Protein AF-A0A0J7XPS8-F1 (afdb_monomer)

Foldseek 3Di:
DVVLVVLVVVLCVVLVVVCVVPNDPSVVVSVVVSVVVVVLVVCCVPPVPVSCVCVVDPVNVVVVVLLVVLVVVLVVCLVVLLVLCCVQQVDDSVVSCVLSVVLLVVLLVQLQVVVQVVLVVVCVPDVCSLVVLSVQLVPVLVVLVVQLNPDNDSVSNSVSSSVSSSSNHRSVVSVVVVVVVVD

Solvent-accessible surface area (backbone atoms only — not comparable to full-atom values): 9920 Å² total; per-residue (Å²): 113,71,65,58,54,51,51,49,52,52,44,51,52,54,23,53,59,42,27,79,75,72,38,77,66,44,43,56,53,41,52,52,52,49,53,52,52,49,50,52,54,51,34,46,74,76,38,50,72,59,34,45,54,54,78,63,33,69,66,48,44,53,52,50,50,51,51,51,53,53,51,52,53,55,51,50,50,65,67,47,51,56,63,48,47,42,69,76,63,71,50,64,64,68,62,54,50,51,52,52,48,51,38,46,56,55,22,45,52,50,12,47,57,50,43,50,53,52,47,58,57,43,45,76,78,33,91,63,37,67,61,55,52,53,50,49,42,62,56,56,38,53,62,33,51,54,54,30,71,69,42,87,46,70,70,54,27,50,50,32,49,33,52,33,41,37,48,52,38,77,64,68,69,62,60,52,64,60,59,68,69,78,110

Mean predicted aligned error: 9.93 Å

pLDDT: mean 78.84, std 12.19, range [31.64, 90.81]

Structure (mmCIF, N/CA/C/O backbone):
data_AF-A0A0J7XPS8-F1
#
_entry.id   AF-A0A0J7XPS8-F1
#
loop_
_atom_site.group_PDB
_atom_site.id
_atom_site.type_symbol
_atom_site.label_atom_id
_atom_site.label_alt_id
_atom_site.label_comp_id
_atom_site.label_asym_id
_atom_site.label_entity_id
_atom_site.label_seq_id
_atom_site.pdbx_PDB_ins_code
_atom_site.Cartn_x
_atom_site.Cartn_y
_atom_site.Cartn_z
_atom_site.occupancy
_atom_site.B_iso_or_equiv
_atom_site.auth_seq_id
_atom_site.auth_comp_id
_atom_site.auth_asym_id
_atom_site.auth_atom_id
_atom_site.pdbx_PDB_model_num
ATOM 1 N N . MET A 1 1 ? -13.060 -19.402 25.844 1.00 58.81 1 MET A N 1
ATOM 2 C CA . MET A 1 1 ? -12.368 -20.480 25.099 1.00 58.81 1 MET A CA 1
ATOM 3 C C . MET A 1 1 ? -13.353 -21.331 24.296 1.00 58.81 1 MET A C 1
ATOM 5 O O . MET A 1 1 ? -13.161 -21.448 23.096 1.00 58.81 1 MET A O 1
ATOM 9 N N . TRP A 1 2 ? -14.441 -21.827 24.902 1.00 68.50 2 TRP A N 1
ATOM 10 C CA . TRP A 1 2 ? -15.468 -22.621 24.202 1.00 68.50 2 TRP A CA 1
ATOM 11 C C . TRP A 1 2 ? -16.180 -21.872 23.049 1.00 68.50 2 TRP A C 1
ATOM 13 O O . TRP A 1 2 ? -16.410 -22.446 21.991 1.00 68.50 2 TRP A O 1
ATOM 23 N N . LEU A 1 3 ? -16.432 -20.565 23.203 1.00 74.19 3 LEU A N 1
ATOM 24 C CA . LEU A 1 3 ? -17.093 -19.738 22.183 1.00 74.19 3 LEU A CA 1
ATOM 25 C C . LEU A 1 3 ? -16.259 -19.569 20.894 1.00 74.19 3 LEU A C 1
ATOM 27 O O . LEU A 1 3 ? -16.812 -19.610 19.801 1.00 74.19 3 LEU A O 1
ATOM 31 N N . ASN A 1 4 ? -14.927 -19.461 21.006 1.00 70.56 4 ASN A N 1
ATOM 32 C CA . ASN A 1 4 ? -14.031 -19.419 19.841 1.00 70.56 4 ASN A CA 1
ATOM 33 C C . ASN A 1 4 ? -14.024 -20.754 19.086 1.00 70.56 4 ASN A C 1
ATOM 35 O O . ASN A 1 4 ? -13.977 -20.749 17.863 1.00 70.56 4 ASN A O 1
ATOM 39 N N . LEU A 1 5 ? -14.107 -21.885 19.798 1.00 73.19 5 LEU A N 1
ATOM 40 C CA . LEU A 1 5 ? -14.205 -23.214 19.183 1.00 73.19 5 LEU A CA 1
ATOM 41 C C . LEU A 1 5 ? -15.531 -23.394 18.437 1.00 73.19 5 LEU A C 1
ATOM 43 O O . LEU A 1 5 ? -15.540 -23.953 17.345 1.00 73.19 5 LEU A O 1
ATOM 47 N N . LEU A 1 6 ? -16.633 -22.871 18.981 1.00 79.06 6 LEU A N 1
ATOM 48 C CA . LEU A 1 6 ? -17.917 -22.861 18.281 1.00 79.06 6 LEU A CA 1
ATOM 49 C C . LEU A 1 6 ? -17.925 -21.936 17.064 1.00 79.06 6 LEU A C 1
ATOM 51 O O . LEU A 1 6 ? -18.445 -22.320 16.022 1.00 79.06 6 LEU A O 1
ATOM 55 N N . MET A 1 7 ? -17.331 -20.743 17.164 1.00 73.88 7 MET A N 1
ATOM 56 C CA . MET A 1 7 ? -17.176 -19.849 16.012 1.00 73.88 7 MET A CA 1
ATOM 57 C C . MET A 1 7 ? -16.279 -20.476 14.939 1.00 73.88 7 MET A C 1
ATOM 59 O O . MET A 1 7 ? -16.613 -20.404 13.761 1.00 73.88 7 MET A O 1
ATOM 63 N N . ALA A 1 8 ? -15.193 -21.148 15.334 1.00 72.38 8 ALA A N 1
ATOM 64 C CA . ALA A 1 8 ? -14.331 -21.898 14.423 1.00 72.38 8 ALA A CA 1
ATOM 65 C C . ALA A 1 8 ? -15.109 -23.010 13.715 1.00 72.38 8 ALA A C 1
ATOM 67 O O . ALA A 1 8 ? -15.091 -23.085 12.491 1.00 72.38 8 ALA A O 1
ATOM 68 N N . ALA A 1 9 ? -15.835 -23.839 14.470 1.00 76.50 9 ALA A N 1
ATOM 69 C CA . ALA A 1 9 ? -16.629 -24.933 13.922 1.00 76.50 9 ALA A CA 1
ATOM 70 C C . ALA A 1 9 ? -17.732 -24.418 12.984 1.00 76.50 9 ALA A C 1
ATOM 72 O O . ALA A 1 9 ? -17.888 -24.939 11.884 1.00 76.50 9 ALA A O 1
ATOM 73 N N . GLY A 1 10 ? -18.442 -23.354 13.370 1.00 77.88 10 GLY A N 1
ATOM 74 C CA . GLY A 1 10 ? -19.467 -22.724 12.538 1.00 77.88 10 GLY A CA 1
ATOM 75 C C . GLY A 1 10 ? -18.900 -22.159 11.235 1.00 77.88 10 GLY A C 1
ATOM 76 O O . GLY A 1 10 ? -19.445 -22.417 10.165 1.00 77.88 10 GLY A O 1
ATOM 77 N N . ILE A 1 11 ? -17.767 -21.453 11.299 1.00 72.69 11 ILE A N 1
ATOM 78 C CA . ILE A 1 11 ? -17.109 -20.899 10.109 1.00 72.69 11 ILE A CA 1
ATOM 79 C C . ILE A 1 11 ? -16.555 -22.015 9.220 1.00 72.69 11 ILE A C 1
ATOM 81 O O . ILE A 1 11 ? -16.697 -21.925 8.008 1.00 72.69 11 ILE A O 1
ATOM 85 N N . VAL A 1 12 ? -15.990 -23.087 9.784 1.00 74.50 12 VAL A N 1
ATOM 86 C CA . VAL A 1 12 ? -15.503 -24.245 9.016 1.00 74.50 12 VAL A CA 1
ATOM 87 C C . VAL A 1 12 ? -16.650 -24.974 8.319 1.00 74.50 12 VAL A C 1
ATOM 89 O O . VAL A 1 12 ? -16.505 -25.324 7.154 1.00 74.50 12 VAL A O 1
ATOM 92 N N . VAL A 1 13 ? -17.800 -25.160 8.973 1.00 76.50 13 VAL A N 1
ATOM 93 C CA . VAL A 1 13 ? -18.977 -25.804 8.363 1.00 76.50 13 VAL A CA 1
ATOM 94 C C . VAL A 1 13 ? -19.551 -24.946 7.235 1.00 76.50 13 VAL A C 1
ATOM 96 O O . VAL A 1 13 ? -19.807 -25.456 6.146 1.00 76.50 13 VAL A O 1
ATOM 99 N N . VAL A 1 14 ? -19.691 -23.6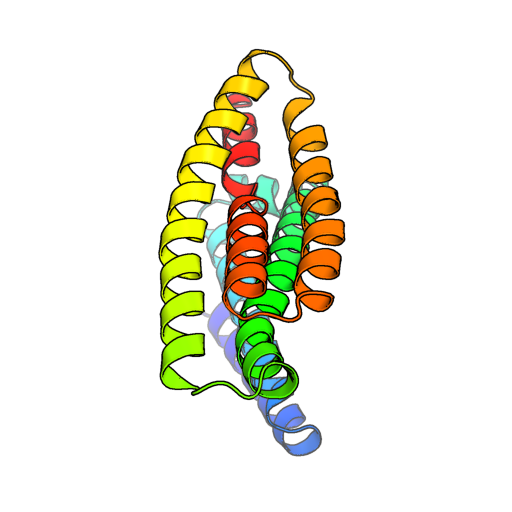35 7.455 1.00 74.38 14 VAL A N 1
ATOM 100 C CA . VAL A 1 14 ? -20.162 -22.697 6.424 1.00 74.38 14 VAL A CA 1
ATOM 101 C C . VAL A 1 14 ? -19.163 -22.617 5.266 1.00 74.38 14 VAL A C 1
ATOM 103 O O . VAL A 1 14 ? -19.564 -22.669 4.108 1.00 74.38 14 VAL A O 1
ATOM 106 N N . ALA A 1 15 ? -17.862 -22.567 5.554 1.00 65.50 15 ALA A N 1
ATOM 107 C CA . ALA A 1 15 ? -16.807 -22.514 4.546 1.00 65.50 15 ALA A CA 1
ATOM 108 C C . ALA A 1 15 ? -16.657 -23.821 3.763 1.00 65.50 15 ALA A C 1
ATOM 110 O O . ALA A 1 15 ? -16.394 -23.766 2.568 1.00 65.50 15 ALA A O 1
ATOM 111 N N . ALA A 1 16 ? -16.835 -24.981 4.400 1.00 68.69 16 ALA A N 1
ATOM 112 C CA . ALA A 1 16 ? -16.833 -26.282 3.737 1.00 68.69 16 ALA A CA 1
ATOM 113 C C . ALA A 1 16 ? -18.080 -26.460 2.860 1.00 68.69 16 ALA A C 1
ATOM 115 O O . ALA A 1 16 ? -17.973 -26.931 1.733 1.00 68.69 16 ALA A O 1
ATOM 116 N N . GLY A 1 17 ? -19.250 -26.014 3.332 1.00 70.06 17 GLY A N 1
ATOM 117 C CA . GLY A 1 17 ? -20.471 -25.997 2.526 1.00 70.06 17 GLY A CA 1
ATOM 118 C C . GLY A 1 17 ? -20.347 -25.080 1.305 1.00 70.06 17 GLY A C 1
ATOM 119 O O . GLY A 1 17 ? -20.683 -25.478 0.192 1.00 70.06 17 GLY A O 1
ATOM 120 N N . LEU A 1 18 ? -19.795 -23.876 1.487 1.00 62.25 18 LEU A N 1
ATOM 121 C CA . LEU A 1 18 ? -19.548 -22.941 0.388 1.00 62.25 18 LEU A CA 1
ATOM 122 C C . LEU A 1 18 ? -18.412 -23.394 -0.540 1.00 62.25 18 LEU A C 1
ATOM 124 O O . LEU A 1 18 ? -18.531 -23.190 -1.744 1.00 62.25 18 LEU A O 1
ATOM 128 N N . SER A 1 19 ? -17.341 -24.030 -0.053 1.00 65.69 19 SER A N 1
ATOM 129 C CA . SER A 1 19 ? -16.211 -24.444 -0.903 1.00 65.69 19 SER A CA 1
ATOM 130 C C . SER A 1 19 ? -16.594 -25.536 -1.903 1.00 65.69 19 SER A C 1
ATOM 132 O O . SER A 1 19 ? -16.127 -25.497 -3.040 1.00 65.69 19 SER A O 1
ATOM 134 N N . VAL A 1 20 ? -17.505 -26.438 -1.520 1.00 67.69 20 VAL A N 1
ATOM 135 C CA . VAL A 1 20 ? -18.069 -27.470 -2.407 1.00 67.69 20 VAL A CA 1
ATOM 136 C C . VAL A 1 20 ? -18.913 -26.847 -3.532 1.00 67.69 20 VAL A C 1
ATOM 138 O O . VAL A 1 20 ? -19.001 -27.417 -4.615 1.00 67.69 20 VAL A O 1
ATOM 141 N N . LEU A 1 21 ? -19.481 -25.654 -3.311 1.00 66.25 21 LEU A N 1
ATOM 142 C CA . LEU A 1 21 ? -20.350 -24.945 -4.262 1.00 66.25 21 LEU A CA 1
ATOM 143 C C . LEU A 1 21 ? -19.652 -23.829 -5.070 1.00 66.25 21 LEU A C 1
ATOM 145 O O . LEU A 1 21 ? -20.075 -23.551 -6.187 1.00 66.25 21 LEU A O 1
ATOM 149 N N . THR A 1 22 ? -18.609 -23.176 -4.535 1.00 63.56 22 THR A N 1
ATOM 150 C CA . THR A 1 22 ? -17.985 -21.958 -5.117 1.00 63.56 22 THR A CA 1
ATOM 151 C C . THR A 1 22 ? -16.470 -22.042 -5.363 1.00 63.56 22 THR A C 1
ATOM 153 O O . THR A 1 22 ? -15.900 -21.132 -5.967 1.00 63.56 22 THR A O 1
ATOM 156 N N . GLY A 1 23 ? -15.798 -23.127 -4.959 1.00 63.75 23 GLY A N 1
ATOM 157 C CA . GLY A 1 23 ? -14.352 -23.313 -5.144 1.00 63.75 23 GLY A CA 1
ATOM 158 C C . GLY A 1 23 ? -13.459 -22.660 -4.069 1.00 63.75 23 GLY A C 1
ATOM 159 O O . GLY A 1 23 ? -13.927 -22.133 -3.059 1.00 63.75 23 GLY A O 1
ATOM 160 N N . HIS A 1 24 ? -12.132 -22.717 -4.279 1.00 70.31 24 HIS A N 1
ATOM 161 C CA . HIS A 1 24 ? -11.073 -22.470 -3.274 1.00 70.31 24 HIS A CA 1
ATOM 162 C C . HIS A 1 24 ? -11.113 -21.099 -2.563 1.00 70.31 24 HIS A C 1
ATOM 164 O O . HIS A 1 24 ? -10.621 -20.985 -1.439 1.00 70.31 24 HIS A O 1
ATOM 170 N N . TYR A 1 25 ? -11.687 -20.062 -3.181 1.00 71.88 25 TYR A N 1
ATOM 171 C CA . TYR A 1 25 ? -11.689 -18.688 -2.655 1.00 71.88 25 TYR A CA 1
ATOM 172 C C . TYR A 1 25 ? -12.513 -18.523 -1.368 1.00 71.88 25 TYR A C 1
ATOM 174 O O . TYR A 1 25 ? -12.135 -17.735 -0.499 1.00 71.88 25 TYR A O 1
ATOM 182 N N . ALA A 1 26 ? -13.590 -19.301 -1.202 1.00 74.56 26 ALA A N 1
ATOM 183 C CA . ALA A 1 26 ? -14.445 -19.239 -0.015 1.00 74.56 26 ALA A CA 1
ATOM 184 C C . ALA A 1 26 ? -13.691 -19.621 1.275 1.00 74.56 26 ALA A C 1
ATOM 186 O O . ALA A 1 26 ? -13.929 -19.036 2.332 1.00 74.56 26 ALA A O 1
ATOM 187 N N . LEU A 1 27 ? -12.730 -20.550 1.177 1.00 77.25 27 LEU A N 1
ATOM 188 C CA . LEU A 1 27 ? -11.921 -21.007 2.310 1.00 77.25 27 LEU A CA 1
ATOM 189 C C . LEU A 1 27 ? -11.015 -19.890 2.851 1.00 77.25 27 LEU A C 1
ATOM 191 O O . LEU A 1 27 ? -10.918 -19.697 4.061 1.00 77.25 27 LEU A O 1
ATOM 195 N N . TRP A 1 28 ? -10.371 -19.136 1.958 1.00 74.88 28 TRP A N 1
ATOM 196 C CA . TRP A 1 28 ? -9.455 -18.059 2.341 1.00 74.88 28 TRP A CA 1
ATOM 197 C C . TRP A 1 28 ? -10.186 -16.917 3.043 1.00 74.88 28 TRP A C 1
ATOM 199 O O . TRP A 1 28 ? -9.733 -16.452 4.087 1.00 74.88 28 TRP A O 1
ATOM 209 N N . ILE A 1 29 ? -11.357 -16.530 2.526 1.00 77.75 29 ILE A N 1
ATOM 210 C CA . ILE A 1 29 ? -12.200 -15.499 3.145 1.00 77.75 29 ILE A CA 1
ATOM 211 C C . ILE A 1 29 ? -12.641 -15.950 4.539 1.00 77.75 29 ILE A C 1
ATOM 213 O O . ILE A 1 29 ? -12.506 -15.196 5.503 1.00 77.75 29 ILE A O 1
ATOM 217 N N . ALA A 1 30 ? -13.113 -17.192 4.669 1.00 80.94 30 ALA A N 1
ATOM 218 C CA . ALA A 1 30 ? -13.529 -17.744 5.952 1.00 80.94 30 ALA A CA 1
ATOM 219 C C . ALA A 1 30 ? -12.394 -17.740 6.988 1.00 80.94 30 ALA A C 1
ATOM 221 O O . ALA A 1 30 ? -12.602 -17.347 8.137 1.00 80.94 30 ALA A O 1
ATOM 222 N N . LEU A 1 31 ? -11.178 -18.110 6.578 1.00 80.94 31 LEU A N 1
ATOM 223 C CA . LEU A 1 31 ? -10.010 -18.135 7.456 1.00 80.94 31 LEU A CA 1
ATOM 224 C C . LEU A 1 31 ? -9.589 -16.725 7.902 1.00 80.94 31 LEU A C 1
ATOM 226 O O . LEU A 1 31 ? -9.264 -16.517 9.074 1.00 80.94 31 LEU A O 1
ATOM 230 N N . SER A 1 32 ? -9.645 -15.740 7.000 1.00 78.69 32 SER A N 1
ATOM 231 C CA . SER A 1 32 ? -9.379 -14.335 7.329 1.00 78.69 32 SER A CA 1
ATOM 232 C C . SER A 1 32 ? -10.411 -13.775 8.311 1.00 78.69 32 SER A C 1
ATOM 234 O O . SER A 1 32 ? -10.034 -13.170 9.315 1.00 78.69 32 SER A O 1
ATOM 236 N N . VAL A 1 33 ? -11.704 -14.029 8.077 1.00 83.62 33 VAL A N 1
ATOM 237 C CA . VAL A 1 33 ? -12.789 -13.588 8.970 1.00 83.62 33 VAL A CA 1
ATOM 238 C C . VAL A 1 33 ? -12.663 -14.236 10.350 1.00 83.62 33 VAL A C 1
ATOM 240 O O . VAL A 1 33 ? -12.743 -13.538 11.362 1.00 83.62 33 VAL A O 1
ATOM 243 N N . TYR A 1 34 ? -12.395 -15.543 10.410 1.00 83.81 34 TYR A N 1
ATOM 244 C CA . TYR A 1 34 ? -12.175 -16.250 11.672 1.00 83.81 34 TYR A CA 1
ATOM 245 C C . TYR A 1 34 ? -10.986 -15.685 12.452 1.00 83.81 34 TYR A C 1
ATOM 247 O O . TYR A 1 34 ? -11.087 -15.481 13.663 1.00 83.81 34 TYR A O 1
ATOM 255 N N . SER A 1 35 ? -9.875 -15.394 11.771 1.00 83.94 35 SER A N 1
ATOM 256 C CA . SER A 1 35 ? -8.670 -14.855 12.410 1.00 83.94 35 SER A CA 1
ATOM 257 C C . SER A 1 35 ? -8.944 -13.501 13.076 1.00 83.94 35 SER A C 1
ATOM 259 O O . SER A 1 35 ? -8.573 -13.294 14.233 1.00 83.94 35 SER A O 1
ATOM 261 N N . VAL A 1 36 ? -9.669 -12.605 12.394 1.00 84.44 36 VAL A N 1
ATOM 262 C CA . VAL A 1 36 ? -10.048 -11.289 12.937 1.00 84.44 36 VAL A CA 1
ATOM 263 C C . VAL A 1 36 ? -11.061 -11.422 14.076 1.00 84.44 36 VAL A C 1
ATOM 265 O O . VAL A 1 36 ? -10.896 -10.785 15.115 1.00 84.44 36 VAL A O 1
ATOM 268 N N . ALA A 1 37 ? -12.080 -12.272 13.922 1.00 85.12 37 ALA A N 1
ATOM 269 C CA . ALA A 1 37 ? -13.101 -12.491 14.948 1.00 85.12 37 ALA A CA 1
ATOM 270 C C . ALA A 1 37 ? -12.507 -13.093 16.231 1.00 85.12 37 ALA A C 1
ATOM 272 O O . ALA A 1 37 ? -12.807 -12.642 17.336 1.00 85.12 37 ALA A O 1
ATOM 273 N N . THR A 1 38 ? -11.602 -14.063 16.085 1.00 86.88 38 THR A N 1
ATOM 274 C CA . THR A 1 38 ? -10.894 -14.691 17.207 1.00 86.88 38 THR A CA 1
ATOM 275 C C . THR A 1 38 ? -10.032 -13.672 17.939 1.00 86.88 38 THR A C 1
ATOM 277 O O . THR A 1 38 ? -10.064 -13.614 19.170 1.00 86.88 38 THR A O 1
ATOM 280 N N . TRP A 1 39 ? -9.296 -12.841 17.196 1.00 85.75 39 TRP A N 1
ATOM 281 C CA . TRP A 1 39 ? -8.501 -11.763 17.774 1.00 85.75 39 TRP A CA 1
ATOM 282 C C . TRP A 1 39 ? -9.377 -10.762 18.534 1.00 85.75 39 TRP A C 1
ATOM 284 O O . TRP A 1 39 ? -9.114 -10.496 19.705 1.00 85.75 39 TRP A O 1
ATOM 294 N N . ALA A 1 40 ? -10.465 -10.284 17.923 1.00 84.88 40 ALA A N 1
ATOM 295 C CA . ALA A 1 40 ? -11.403 -9.352 18.546 1.00 84.88 40 ALA A CA 1
ATOM 296 C C . ALA A 1 40 ? -12.018 -9.924 19.836 1.00 84.88 40 ALA A C 1
ATOM 298 O O . ALA A 1 40 ? -12.102 -9.233 20.851 1.00 84.88 40 ALA A O 1
ATOM 299 N N . HIS A 1 41 ? -12.387 -11.207 19.830 1.00 83.81 41 HIS A N 1
ATOM 300 C CA . HIS A 1 41 ? -12.936 -11.892 20.998 1.00 83.81 41 HIS A CA 1
ATOM 301 C C . HIS A 1 41 ? -11.910 -12.030 22.136 1.00 83.81 41 HIS A C 1
ATOM 303 O O . HIS A 1 41 ? -12.244 -11.821 23.307 1.00 83.81 41 HIS A O 1
ATOM 309 N N . VAL A 1 42 ? -10.660 -12.390 21.814 1.00 86.75 42 VAL A N 1
ATOM 310 C CA . VAL A 1 42 ? -9.560 -12.447 22.795 1.00 86.75 42 VAL A CA 1
ATOM 311 C C . VAL A 1 42 ? -9.305 -11.063 23.389 1.00 86.75 42 VAL A C 1
ATOM 313 O O . VAL A 1 42 ? -9.148 -10.948 24.603 1.00 86.75 42 VAL A O 1
ATOM 316 N N . LEU A 1 43 ? -9.331 -10.023 22.556 1.00 85.31 43 LEU A N 1
ATOM 317 C CA . LEU A 1 43 ? -9.114 -8.638 22.962 1.00 85.31 43 LEU A CA 1
ATOM 318 C C . LEU A 1 43 ? -10.208 -8.143 23.912 1.00 85.31 43 LEU A C 1
ATOM 320 O O . LEU A 1 43 ? -9.900 -7.567 24.948 1.00 85.31 43 LEU A O 1
ATOM 324 N N . HIS A 1 44 ? -11.473 -8.446 23.613 1.00 84.88 44 HIS A N 1
ATOM 325 C CA . HIS A 1 44 ? -12.602 -8.122 24.486 1.00 84.88 44 HIS A CA 1
ATOM 326 C C . HIS A 1 44 ? -12.468 -8.756 25.879 1.00 84.88 44 HIS A C 1
ATOM 328 O O . HIS A 1 44 ? -12.811 -8.132 26.879 1.00 84.88 44 HIS A O 1
ATOM 334 N N . HIS A 1 45 ? -11.980 -9.999 25.954 1.00 85.50 45 HIS A N 1
ATOM 335 C CA . HIS A 1 45 ? -11.841 -10.716 27.224 1.00 85.50 45 HIS A CA 1
ATOM 336 C C . HIS A 1 45 ? -10.604 -10.316 28.026 1.00 85.50 45 HIS A C 1
ATOM 338 O O . HIS A 1 45 ? -10.658 -10.351 29.252 1.00 85.50 45 HIS A O 1
ATOM 344 N N . ARG A 1 46 ? -9.485 -10.007 27.361 1.00 85.88 46 ARG A N 1
ATOM 345 C CA . ARG A 1 46 ? -8.241 -9.653 28.054 1.00 85.88 46 ARG A CA 1
ATOM 346 C C . ARG A 1 46 ? -8.170 -8.177 28.418 1.00 85.88 46 ARG A C 1
ATOM 348 O O . ARG A 1 46 ? -7.799 -7.884 29.544 1.00 85.88 46 ARG A O 1
ATOM 355 N N . ASP A 1 47 ? -8.577 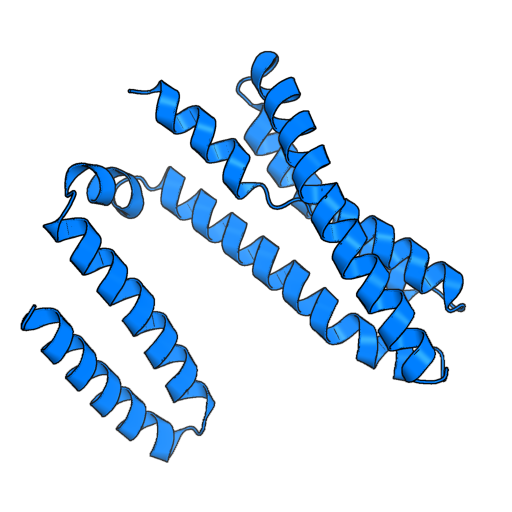-7.289 27.512 1.00 87.38 47 ASP A N 1
ATOM 356 C CA . ASP A 1 47 ? -8.462 -5.838 27.676 1.00 87.38 47 ASP A CA 1
ATOM 357 C C . ASP A 1 47 ? -9.680 -5.105 27.077 1.00 87.38 47 ASP A C 1
ATOM 359 O O . ASP A 1 47 ? -9.613 -4.534 25.979 1.00 87.38 47 ASP A O 1
ATOM 363 N N . PRO A 1 48 ? -10.820 -5.060 27.795 1.00 82.81 48 PRO A N 1
ATOM 364 C CA . PRO A 1 48 ? -12.047 -4.434 27.296 1.00 82.81 48 PRO A CA 1
ATOM 365 C C . PRO A 1 48 ? -11.890 -2.925 27.038 1.00 82.81 48 PRO A C 1
ATOM 367 O O . PRO A 1 48 ? -12.548 -2.374 26.153 1.00 82.81 48 PRO A O 1
ATOM 370 N N . ALA A 1 49 ? -10.985 -2.251 27.759 1.00 84.56 49 ALA A N 1
ATOM 371 C CA . ALA A 1 49 ? -10.650 -0.850 27.511 1.00 84.56 49 ALA A CA 1
ATOM 372 C C . ALA A 1 49 ? -10.023 -0.655 26.117 1.00 84.56 49 ALA A C 1
ATOM 374 O O . ALA A 1 49 ? -10.442 0.226 25.364 1.00 84.56 49 ALA A O 1
ATOM 375 N N . PHE A 1 50 ? -9.080 -1.523 25.740 1.00 79.50 50 PHE A N 1
ATOM 376 C CA . PHE A 1 50 ? -8.426 -1.487 24.433 1.00 79.50 50 PHE A CA 1
ATOM 377 C C . PHE A 1 50 ? -9.380 -1.901 23.300 1.00 79.50 50 PHE A C 1
ATOM 379 O O . PHE A 1 50 ? -9.382 -1.294 22.225 1.00 79.50 50 PHE A O 1
ATOM 386 N N . PHE A 1 51 ? -10.266 -2.869 23.559 1.00 83.81 51 PHE A N 1
ATOM 387 C CA . PHE A 1 51 ? -11.338 -3.238 22.634 1.00 83.81 51 PHE A CA 1
ATOM 388 C C . PHE A 1 51 ? -12.256 -2.047 22.314 1.00 83.81 51 PHE A C 1
ATOM 390 O O . PHE A 1 51 ? -12.553 -1.798 21.146 1.00 83.81 51 PHE A O 1
ATOM 397 N N . ARG A 1 52 ? -12.650 -1.258 23.325 1.00 84.06 52 ARG A N 1
ATOM 398 C CA . ARG A 1 52 ? -13.506 -0.076 23.128 1.00 84.06 52 ARG A CA 1
ATOM 399 C C . ARG A 1 52 ? -12.812 1.039 22.342 1.00 84.06 52 ARG A C 1
ATOM 401 O O . ARG A 1 52 ? -13.479 1.740 21.592 1.00 84.06 52 ARG A O 1
ATOM 408 N N . LEU A 1 53 ? -11.495 1.183 22.468 1.00 80.12 53 LEU A N 1
ATOM 409 C CA . LEU A 1 53 ? -10.703 2.113 21.652 1.00 80.12 53 LEU A CA 1
ATOM 410 C C . LEU A 1 53 ? -10.617 1.671 20.187 1.00 80.12 53 LEU A C 1
ATOM 412 O O . LEU A 1 53 ? -10.735 2.493 19.288 1.00 80.12 53 LEU A O 1
ATOM 416 N N . THR A 1 54 ? -10.445 0.372 19.949 1.00 80.62 54 THR A N 1
ATOM 417 C CA . THR A 1 54 ? -10.229 -0.174 18.600 1.00 80.62 54 THR A CA 1
ATOM 418 C C . THR A 1 54 ? -11.539 -0.284 17.814 1.00 80.62 54 THR A C 1
ATOM 420 O O . THR A 1 54 ? -11.612 0.135 16.663 1.00 80.62 54 THR A O 1
ATOM 423 N N . PHE A 1 55 ? -12.585 -0.846 18.425 1.00 80.69 55 PHE A N 1
ATOM 424 C CA . PHE A 1 55 ? -13.867 -1.115 17.761 1.00 80.69 55 PHE A CA 1
ATOM 425 C C . PHE A 1 55 ? -14.971 -0.109 18.114 1.00 80.69 55 PHE A C 1
ATOM 427 O O . PHE A 1 55 ? -16.008 -0.092 17.456 1.00 80.69 55 PHE A O 1
ATOM 434 N N . GLY A 1 56 ? -14.786 0.716 19.149 1.00 77.88 56 GLY A N 1
ATOM 435 C CA . GLY A 1 56 ? -15.777 1.715 19.561 1.00 77.88 56 GLY A CA 1
ATOM 436 C C . GLY A 1 56 ? -15.569 3.097 18.939 1.00 77.88 56 GLY A C 1
ATOM 437 O O . GLY A 1 56 ? -16.545 3.827 18.765 1.00 77.88 56 GLY A O 1
ATOM 438 N N . ASP A 1 57 ? -14.336 3.464 18.573 1.00 84.56 57 ASP A N 1
ATOM 439 C CA . ASP A 1 57 ? -14.061 4.744 17.916 1.00 84.56 57 ASP A CA 1
ATOM 440 C C . ASP A 1 57 ? -14.122 4.620 16.387 1.00 84.56 57 ASP A C 1
ATOM 442 O O . ASP A 1 57 ? -13.309 3.951 15.744 1.00 84.56 57 ASP A O 1
ATOM 446 N N . LYS A 1 58 ? -15.079 5.335 15.786 1.00 80.06 58 LYS A N 1
ATOM 447 C CA . LYS A 1 58 ? -15.261 5.399 14.329 1.00 80.06 58 LYS A CA 1
ATOM 448 C C . LYS A 1 58 ? -14.011 5.932 13.626 1.00 80.06 58 LYS A C 1
ATOM 450 O O . LYS A 1 58 ? -13.701 5.499 12.520 1.00 80.06 58 LYS A O 1
ATOM 455 N N . THR A 1 59 ? -13.283 6.847 14.266 1.00 79.56 59 THR A N 1
ATOM 456 C CA . THR A 1 59 ? -12.072 7.459 13.703 1.00 79.56 59 THR A CA 1
ATOM 457 C C . THR A 1 59 ? -10.974 6.422 13.508 1.00 79.56 59 THR A C 1
ATOM 459 O O . THR A 1 59 ? -10.336 6.382 12.455 1.00 79.56 59 THR A O 1
ATOM 462 N N . PHE A 1 60 ? -10.789 5.551 14.502 1.00 77.81 60 PHE A N 1
ATOM 463 C CA . PHE A 1 60 ? -9.812 4.473 14.443 1.00 77.81 60 PHE A CA 1
ATOM 464 C C . PHE A 1 60 ? -10.163 3.468 13.340 1.00 77.81 60 PHE A C 1
ATOM 466 O O . PHE A 1 60 ? -9.310 3.148 12.516 1.00 77.81 60 PHE A O 1
ATOM 473 N N . ILE A 1 61 ? -11.432 3.058 13.245 1.00 82.44 61 ILE A N 1
ATOM 474 C CA . ILE A 1 61 ? -11.899 2.125 12.207 1.00 82.44 61 ILE A CA 1
ATOM 475 C C . ILE A 1 61 ? -11.638 2.679 10.801 1.00 82.44 61 ILE A C 1
ATOM 477 O O . ILE A 1 61 ? -11.092 1.969 9.955 1.00 82.44 61 ILE A O 1
ATOM 481 N N . TYR A 1 62 ? -11.976 3.947 10.540 1.00 80.88 62 TYR A N 1
ATOM 482 C CA . TYR A 1 62 ? -11.715 4.559 9.233 1.00 80.88 62 TYR A CA 1
ATOM 483 C C . TYR A 1 62 ? -10.218 4.672 8.927 1.00 80.88 62 TYR A C 1
ATOM 485 O O . TYR A 1 62 ? -9.806 4.433 7.790 1.00 80.88 62 TYR A O 1
ATOM 493 N N . ALA A 1 63 ? -9.392 4.988 9.928 1.00 78.31 63 ALA A N 1
ATOM 494 C CA . ALA A 1 63 ? -7.943 5.031 9.763 1.00 78.31 63 ALA A CA 1
ATOM 495 C C . ALA A 1 63 ? -7.365 3.644 9.434 1.00 78.31 63 ALA A C 1
ATOM 497 O O . ALA A 1 63 ? -6.548 3.520 8.520 1.00 78.31 63 ALA A O 1
ATOM 498 N N . THR A 1 64 ? -7.823 2.592 10.120 1.00 81.00 64 THR A N 1
ATOM 499 C CA . THR A 1 64 ? -7.421 1.207 9.843 1.00 81.00 64 THR A CA 1
ATOM 500 C C . THR A 1 64 ? -7.877 0.755 8.459 1.00 81.00 64 THR A C 1
ATOM 502 O O . THR A 1 64 ? -7.083 0.169 7.726 1.00 81.00 64 THR A O 1
ATOM 505 N N . PHE A 1 65 ? -9.118 1.056 8.067 1.00 82.62 65 PHE A N 1
ATOM 506 C CA . PHE A 1 65 ? -9.640 0.701 6.747 1.00 82.62 65 PHE A CA 1
ATOM 507 C C . PHE A 1 65 ? -8.863 1.392 5.620 1.00 82.62 65 PHE A C 1
ATOM 509 O O . PHE A 1 65 ? -8.484 0.745 4.647 1.00 82.62 65 PHE A O 1
ATOM 516 N N . SER A 1 66 ? -8.556 2.683 5.779 1.00 79.62 66 SER A N 1
ATOM 517 C CA . SER A 1 66 ? -7.710 3.430 4.841 1.00 79.62 66 SER A CA 1
ATOM 518 C C . SER A 1 66 ? -6.309 2.819 4.731 1.00 79.62 66 SER A C 1
ATOM 520 O O . SER A 1 66 ? -5.833 2.552 3.628 1.00 79.62 66 SER A O 1
ATOM 522 N N . GLY A 1 67 ? -5.676 2.500 5.867 1.00 79.31 67 GLY A N 1
ATOM 523 C CA . GLY A 1 67 ? -4.381 1.817 5.886 1.00 79.31 67 GLY A CA 1
ATOM 524 C C . GLY A 1 67 ? -4.415 0.473 5.154 1.00 79.31 67 GLY A C 1
ATOM 525 O O . GLY A 1 67 ? -3.560 0.215 4.308 1.00 79.31 67 GLY A O 1
ATOM 526 N N . ALA A 1 68 ? -5.439 -0.345 5.412 1.00 82.81 68 ALA A N 1
ATOM 527 C CA . ALA A 1 68 ? -5.629 -1.631 4.746 1.00 82.81 68 ALA A CA 1
ATOM 528 C C . ALA A 1 68 ? -5.837 -1.479 3.229 1.00 82.81 68 ALA A C 1
ATOM 530 O O . ALA A 1 68 ? -5.237 -2.224 2.455 1.00 82.81 68 ALA A O 1
ATOM 531 N N . ALA A 1 69 ? -6.630 -0.496 2.792 1.00 82.94 69 ALA A N 1
ATOM 532 C CA . ALA A 1 69 ? -6.849 -0.210 1.375 1.00 82.94 69 ALA A CA 1
ATOM 533 C C . ALA A 1 69 ? -5.548 0.207 0.665 1.00 82.94 69 ALA A C 1
ATOM 535 O O . ALA A 1 69 ? -5.238 -0.314 -0.406 1.00 82.94 69 ALA A O 1
ATOM 536 N N . ILE A 1 70 ? -4.747 1.079 1.289 1.00 81.50 70 ILE A N 1
ATOM 537 C CA . ILE A 1 70 ? -3.442 1.509 0.760 1.00 81.50 70 ILE A CA 1
ATOM 538 C C . ILE A 1 70 ? -2.478 0.318 0.662 1.00 81.50 70 ILE A C 1
ATOM 540 O O . ILE A 1 70 ? -1.825 0.134 -0.364 1.00 81.50 70 ILE A O 1
ATOM 544 N N . THR A 1 71 ? -2.404 -0.529 1.696 1.00 82.69 71 THR A N 1
ATOM 545 C CA . THR A 1 71 ? -1.552 -1.731 1.675 1.00 82.69 71 THR A CA 1
ATOM 546 C C . THR A 1 71 ? -1.999 -2.732 0.609 1.00 82.69 71 THR A C 1
ATOM 548 O O . THR A 1 71 ? -1.158 -3.292 -0.090 1.00 82.69 71 THR A O 1
ATOM 551 N N . CYS A 1 72 ? -3.308 -2.929 0.434 1.00 84.81 72 CYS A N 1
ATOM 552 C CA . CYS A 1 72 ? -3.859 -3.789 -0.613 1.00 84.81 72 CYS A CA 1
ATOM 553 C C . CYS A 1 72 ? -3.466 -3.296 -2.016 1.00 84.81 72 CYS A C 1
ATOM 555 O O . CYS A 1 72 ? -3.003 -4.077 -2.853 1.00 84.81 72 CYS A O 1
ATOM 557 N N . PHE A 1 73 ? -3.576 -1.987 -2.254 1.00 84.75 73 PHE A N 1
ATOM 558 C CA . PHE A 1 73 ? -3.171 -1.372 -3.514 1.00 84.75 73 PHE A CA 1
ATOM 559 C C . PHE A 1 73 ? -1.673 -1.562 -3.793 1.00 84.75 73 PHE A C 1
ATOM 561 O O . PHE A 1 73 ? -1.300 -2.079 -4.847 1.00 84.75 73 PHE A O 1
ATOM 568 N N . ALA A 1 74 ? -0.813 -1.231 -2.826 1.00 83.94 74 ALA A N 1
ATOM 569 C CA . ALA A 1 74 ? 0.634 -1.397 -2.960 1.00 83.94 74 ALA A CA 1
ATOM 570 C C . ALA A 1 74 ? 1.037 -2.868 -3.184 1.00 83.94 74 ALA A C 1
ATOM 572 O O . ALA A 1 74 ? 1.862 -3.163 -4.051 1.00 83.94 74 ALA A O 1
ATOM 573 N N . GLY A 1 75 ? 0.413 -3.804 -2.459 1.00 85.19 75 GLY A N 1
ATOM 574 C CA . GLY A 1 75 ? 0.647 -5.242 -2.614 1.00 85.19 75 GLY A CA 1
ATOM 575 C C . GLY A 1 75 ? 0.218 -5.776 -3.983 1.00 85.19 75 GLY A C 1
ATOM 576 O O . GLY A 1 75 ? 0.906 -6.618 -4.566 1.00 85.19 75 GLY A O 1
ATOM 577 N N . THR A 1 76 ? -0.871 -5.241 -4.543 1.00 87.94 76 THR A N 1
ATOM 578 C CA . THR A 1 76 ? -1.317 -5.573 -5.905 1.00 87.94 76 THR A CA 1
ATOM 579 C C . THR A 1 76 ? -0.263 -5.154 -6.926 1.00 87.94 76 THR A C 1
ATOM 581 O O . THR A 1 76 ? 0.151 -5.969 -7.749 1.00 87.94 76 THR A O 1
ATOM 584 N N . VAL A 1 77 ? 0.245 -3.922 -6.835 1.00 87.31 77 VAL A N 1
ATOM 585 C CA . VAL A 1 77 ? 1.311 -3.439 -7.726 1.00 87.31 77 VAL A CA 1
ATOM 586 C C . VAL A 1 77 ? 2.564 -4.304 -7.608 1.00 87.31 77 VAL A C 1
ATOM 588 O O . VAL A 1 77 ? 3.097 -4.721 -8.632 1.00 87.31 77 VAL A O 1
ATOM 591 N N . MET A 1 78 ? 3.022 -4.619 -6.391 1.00 86.50 78 MET A N 1
ATOM 592 C CA . MET A 1 78 ? 4.199 -5.478 -6.187 1.00 86.50 78 MET A CA 1
ATOM 593 C C . MET A 1 78 ? 4.033 -6.864 -6.817 1.00 86.50 78 MET A C 1
ATOM 595 O O . MET A 1 78 ? 4.979 -7.404 -7.382 1.00 86.50 78 MET A O 1
ATOM 599 N N . THR A 1 79 ? 2.834 -7.438 -6.733 1.00 88.56 79 THR A N 1
ATOM 600 C CA . THR A 1 79 ? 2.563 -8.778 -7.269 1.00 88.56 79 THR A CA 1
ATOM 601 C C . THR A 1 79 ? 2.545 -8.776 -8.800 1.00 88.56 79 THR A C 1
ATOM 603 O O . THR A 1 79 ? 3.053 -9.701 -9.433 1.00 88.56 79 THR A O 1
ATOM 606 N N . TRP A 1 80 ? 1.988 -7.727 -9.411 1.00 90.12 80 TRP A N 1
ATOM 607 C CA . TRP A 1 80 ? 1.822 -7.637 -10.865 1.00 90.12 80 TRP A CA 1
ATOM 608 C C . TRP A 1 80 ? 2.991 -6.967 -11.599 1.00 90.12 80 TRP A C 1
ATOM 610 O O . TRP A 1 80 ? 3.116 -7.135 -12.814 1.00 90.12 80 TRP A O 1
ATOM 620 N N . SER A 1 81 ? 3.882 -6.262 -10.899 1.00 86.62 81 SER A N 1
ATOM 621 C CA . SER A 1 81 ? 5.016 -5.550 -11.505 1.00 86.62 81 SER A CA 1
ATOM 622 C C . SER A 1 81 ? 5.994 -6.488 -12.221 1.00 86.62 81 SER A C 1
ATOM 624 O O . SER A 1 81 ? 6.481 -6.163 -13.304 1.00 86.62 81 SER A O 1
ATOM 626 N N . ILE A 1 82 ? 6.258 -7.666 -11.657 1.00 88.75 82 ILE A N 1
ATOM 627 C CA . ILE A 1 82 ? 7.154 -8.674 -12.235 1.00 88.75 82 ILE A CA 1
ATOM 628 C C . ILE A 1 82 ? 6.571 -9.271 -13.531 1.00 88.75 82 ILE A C 1
ATOM 630 O O . ILE A 1 82 ? 7.227 -9.167 -14.572 1.00 88.75 82 ILE A O 1
ATOM 634 N N . PRO A 1 83 ? 5.356 -9.864 -13.535 1.00 90.19 83 PRO A N 1
ATOM 635 C CA . PRO A 1 83 ? 4.789 -10.439 -14.753 1.00 90.19 83 PRO A CA 1
ATOM 636 C C . PRO A 1 83 ? 4.498 -9.385 -15.826 1.00 90.19 83 PRO A C 1
ATOM 638 O O . PRO A 1 83 ? 4.617 -9.697 -17.010 1.00 90.19 83 PRO A O 1
ATOM 641 N N . TYR A 1 84 ? 4.160 -8.145 -15.450 1.00 89.31 84 TYR A N 1
ATOM 642 C CA . TYR A 1 84 ? 4.045 -7.050 -16.415 1.00 89.31 84 TYR A CA 1
ATOM 643 C C . TYR A 1 84 ? 5.378 -6.808 -17.124 1.00 89.31 84 TYR A C 1
ATOM 645 O O . TYR A 1 84 ? 5.426 -6.842 -18.351 1.00 89.31 84 TYR A O 1
ATOM 653 N N . ALA A 1 85 ? 6.468 -6.660 -16.363 1.00 87.06 85 ALA A N 1
ATOM 654 C CA . ALA A 1 85 ? 7.786 -6.396 -16.926 1.00 87.06 85 ALA A CA 1
ATOM 655 C C . ALA A 1 85 ? 8.285 -7.527 -17.837 1.00 87.06 85 ALA A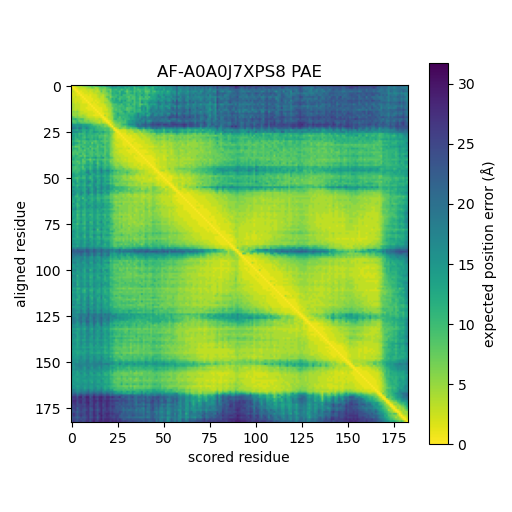 C 1
ATOM 657 O O . ALA A 1 85 ? 8.886 -7.269 -18.877 1.00 87.06 85 ALA A O 1
ATOM 658 N N . MET A 1 86 ? 7.999 -8.783 -17.485 1.00 87.94 86 MET A N 1
ATOM 659 C CA . MET A 1 86 ? 8.336 -9.931 -18.333 1.00 87.94 86 MET A CA 1
ATOM 660 C C . MET A 1 86 ? 7.596 -9.902 -19.676 1.00 87.94 86 MET A C 1
ATOM 662 O O . MET A 1 86 ? 8.173 -10.262 -20.699 1.00 87.94 86 MET A O 1
ATOM 666 N N . ARG A 1 87 ? 6.329 -9.467 -19.685 1.00 88.50 87 ARG A N 1
ATOM 667 C CA . ARG A 1 87 ? 5.497 -9.431 -20.897 1.00 88.50 87 ARG A CA 1
ATOM 668 C C . ARG A 1 87 ? 5.821 -8.253 -21.808 1.00 88.50 87 ARG A C 1
ATOM 670 O O . ARG A 1 87 ? 5.810 -8.424 -23.019 1.00 88.50 87 ARG A O 1
ATOM 677 N N . THR A 1 88 ? 6.078 -7.073 -21.250 1.00 86.56 88 THR A N 1
ATOM 678 C CA . THR A 1 88 ? 6.254 -5.843 -22.040 1.00 86.56 88 THR A CA 1
ATOM 679 C C . THR A 1 88 ? 7.693 -5.603 -22.470 1.00 86.56 88 THR A C 1
ATOM 681 O O . THR A 1 88 ? 7.916 -5.135 -23.581 1.00 86.56 88 THR A O 1
ATOM 684 N N . LEU A 1 89 ? 8.673 -5.941 -21.625 1.00 82.00 89 LEU A N 1
ATOM 685 C CA . LEU A 1 89 ? 10.088 -5.692 -21.915 1.00 82.00 89 LEU A CA 1
ATOM 686 C C . LEU A 1 89 ? 10.799 -6.908 -22.528 1.00 82.00 89 LEU A C 1
ATOM 688 O O . LEU A 1 89 ? 11.931 -6.777 -22.982 1.00 82.00 89 LEU A O 1
ATOM 692 N N . SER A 1 90 ? 10.150 -8.080 -22.589 1.00 72.94 90 SER A N 1
ATOM 693 C CA . SER A 1 90 ? 10.683 -9.322 -23.191 1.00 72.94 90 SER A CA 1
ATOM 694 C C . SER A 1 90 ? 12.089 -9.726 -22.704 1.00 72.94 90 SER A C 1
ATOM 696 O O . SER A 1 90 ? 12.854 -10.376 -23.413 1.00 72.94 90 SER A O 1
ATOM 698 N N . THR A 1 91 ? 12.443 -9.339 -21.476 1.00 74.50 91 THR A N 1
ATOM 699 C CA . THR A 1 91 ? 13.766 -9.577 -20.880 1.00 74.50 91 THR A CA 1
ATOM 700 C C . THR A 1 91 ? 13.802 -10.893 -20.100 1.00 74.50 91 THR A C 1
ATOM 702 O O . THR A 1 91 ? 12.775 -11.405 -19.656 1.00 74.50 91 THR A O 1
ATOM 705 N N . ASN A 1 92 ? 15.008 -11.421 -19.869 1.00 84.88 92 ASN A N 1
ATOM 706 C CA . ASN A 1 92 ? 15.244 -12.590 -19.024 1.00 84.88 92 ASN A CA 1
ATOM 707 C C . ASN A 1 92 ? 14.568 -12.447 -17.643 1.00 84.88 92 ASN A C 1
ATOM 709 O O . ASN A 1 92 ? 14.829 -11.502 -16.891 1.00 84.88 92 ASN A O 1
ATOM 713 N N . ALA A 1 93 ? 13.736 -13.435 -17.306 1.00 83.06 93 ALA A N 1
ATOM 714 C CA . ALA A 1 93 ? 12.978 -13.507 -16.064 1.00 83.06 93 ALA A CA 1
ATOM 715 C C . ALA A 1 93 ? 13.857 -13.387 -14.807 1.00 83.06 93 ALA A C 1
ATOM 717 O O . ALA A 1 93 ? 13.451 -12.756 -13.829 1.00 83.06 93 ALA A O 1
ATOM 718 N N . ALA A 1 94 ? 15.075 -13.938 -14.845 1.00 86.00 94 ALA A N 1
ATOM 719 C CA . ALA A 1 94 ? 16.003 -13.901 -13.717 1.00 86.00 94 ALA A CA 1
ATOM 720 C C . ALA A 1 94 ? 16.466 -12.469 -13.398 1.00 86.00 94 ALA A C 1
ATOM 722 O O . ALA A 1 94 ? 16.478 -12.059 -12.239 1.00 86.00 94 ALA A O 1
ATOM 723 N N . THR A 1 95 ? 16.793 -11.678 -14.423 1.00 87.12 95 THR A N 1
ATOM 724 C CA . THR A 1 95 ? 17.267 -10.296 -14.255 1.00 87.12 95 THR A CA 1
ATOM 725 C C . THR A 1 95 ? 16.151 -9.379 -13.755 1.00 87.12 95 THR A C 1
ATOM 727 O O . THR A 1 95 ? 16.372 -8.549 -12.871 1.00 87.12 95 THR A O 1
ATOM 730 N N . VAL A 1 96 ? 14.933 -9.553 -14.276 1.00 87.94 96 VAL A N 1
ATOM 731 C CA . VAL A 1 96 ? 13.751 -8.777 -13.863 1.00 87.94 96 VAL A CA 1
ATOM 732 C C . VAL A 1 96 ? 13.372 -9.091 -12.415 1.00 87.94 96 VAL A C 1
ATOM 734 O O . VAL A 1 96 ? 13.196 -8.178 -11.612 1.00 87.94 96 VAL A O 1
ATOM 737 N N . GLY A 1 97 ? 13.303 -10.376 -12.055 1.00 87.62 97 GLY A N 1
ATOM 738 C CA . GLY A 1 97 ? 12.964 -10.799 -10.696 1.00 87.62 97 GLY A CA 1
ATOM 739 C C . GLY A 1 97 ? 13.991 -10.344 -9.659 1.00 87.62 97 GLY A C 1
ATOM 740 O O . GLY A 1 97 ? 13.614 -9.828 -8.610 1.00 87.62 97 GLY A O 1
ATOM 741 N N . LEU A 1 98 ? 15.287 -10.468 -9.966 1.00 90.38 98 LEU A N 1
ATOM 742 C 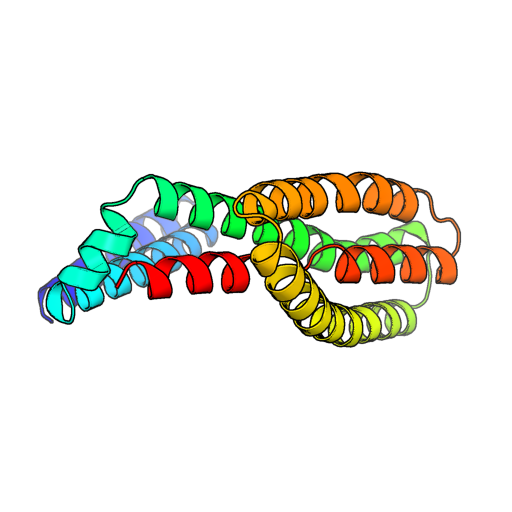CA . LEU A 1 98 ? 16.356 -10.070 -9.049 1.00 90.38 98 LEU A CA 1
ATOM 743 C C . LEU A 1 98 ? 16.404 -8.549 -8.841 1.00 90.38 98 LEU A C 1
ATOM 745 O O . LEU A 1 98 ? 16.506 -8.093 -7.704 1.00 90.38 98 LEU A O 1
ATOM 749 N N . SER A 1 99 ? 16.280 -7.762 -9.913 1.00 89.62 99 SER A N 1
ATOM 750 C CA . SER A 1 99 ? 16.296 -6.294 -9.823 1.00 89.62 99 SER A CA 1
ATOM 751 C C . SER A 1 99 ? 15.079 -5.743 -9.073 1.00 89.62 99 SER A C 1
ATOM 753 O O . SER A 1 99 ? 15.245 -4.971 -8.128 1.00 89.62 99 SER A O 1
ATOM 755 N N . LEU A 1 100 ? 13.864 -6.177 -9.425 1.00 89.50 100 LEU A N 1
ATOM 756 C CA . LEU A 1 100 ? 12.639 -5.735 -8.750 1.00 89.50 100 LEU A CA 1
ATOM 757 C C . LEU A 1 100 ? 12.562 -6.247 -7.309 1.00 89.50 100 LEU A C 1
ATOM 759 O O . LEU A 1 100 ? 12.123 -5.513 -6.424 1.00 89.50 100 LEU A O 1
ATOM 763 N N . GLY A 1 101 ? 13.024 -7.472 -7.045 1.00 89.06 101 GLY A N 1
ATOM 764 C CA . GLY A 1 101 ? 13.084 -8.041 -5.700 1.00 89.06 101 GLY A CA 1
ATOM 765 C C . GLY A 1 101 ? 14.018 -7.256 -4.777 1.00 89.06 101 GLY A C 1
ATOM 766 O O . GLY A 1 101 ? 13.597 -6.830 -3.702 1.00 89.06 101 GLY A O 1
ATOM 767 N N . LEU A 1 102 ? 15.255 -6.989 -5.216 1.00 90.81 102 LEU A N 1
ATOM 768 C CA . LEU A 1 102 ? 16.228 -6.202 -4.446 1.00 90.81 102 LEU A CA 1
ATOM 769 C C . LEU A 1 102 ? 15.717 -4.793 -4.151 1.00 90.81 102 LEU A C 1
ATOM 771 O O . LEU A 1 102 ? 15.764 -4.341 -3.007 1.00 90.81 102 LEU A O 1
ATOM 775 N N . VAL A 1 103 ? 15.178 -4.121 -5.170 1.00 90.69 103 VAL A N 1
ATOM 776 C CA . VAL A 1 103 ? 14.582 -2.792 -5.013 1.00 90.69 103 VAL A CA 1
ATOM 777 C C . VAL A 1 103 ? 13.396 -2.823 -4.055 1.00 90.69 103 VAL A C 1
ATOM 779 O O . VAL A 1 103 ? 13.243 -1.901 -3.260 1.00 90.69 103 VAL A O 1
ATOM 782 N N . SER A 1 104 ? 12.592 -3.888 -4.067 1.00 88.31 104 SER A N 1
ATOM 783 C CA . SER A 1 104 ? 11.469 -4.022 -3.138 1.00 88.31 104 SER A CA 1
ATOM 784 C C . SER A 1 104 ? 11.936 -4.128 -1.693 1.00 88.31 104 SER A C 1
ATOM 786 O O . SER A 1 104 ? 11.420 -3.417 -0.840 1.00 88.31 104 SER A O 1
ATOM 788 N N . VAL A 1 105 ? 12.935 -4.968 -1.412 1.00 88.62 105 VAL A N 1
ATOM 789 C CA . VAL A 1 105 ? 13.444 -5.164 -0.046 1.00 88.62 105 VAL A CA 1
ATOM 790 C C . VAL A 1 105 ? 14.112 -3.894 0.479 1.00 88.62 105 VAL A C 1
ATOM 792 O O . VAL A 1 105 ? 13.778 -3.421 1.565 1.00 88.62 105 VAL A O 1
ATOM 795 N N . VAL A 1 106 ? 15.027 -3.312 -0.299 1.00 90.62 106 VAL A N 1
ATOM 796 C CA . VAL A 1 106 ? 15.772 -2.113 0.113 1.00 90.62 106 VAL A CA 1
ATOM 797 C C . VAL A 1 106 ? 14.852 -0.897 0.172 1.00 90.62 106 VAL A C 1
ATOM 799 O O . VAL A 1 106 ? 14.883 -0.146 1.145 1.00 90.62 106 VAL A O 1
ATOM 802 N N . GLY A 1 107 ? 14.005 -0.720 -0.842 1.00 87.31 107 GLY A N 1
ATOM 803 C CA . GLY A 1 107 ? 13.067 0.392 -0.935 1.00 87.31 107 GLY A CA 1
ATOM 804 C C . GLY A 1 107 ? 12.020 0.359 0.172 1.00 87.31 107 GLY A C 1
ATOM 805 O O . GLY A 1 107 ? 11.790 1.389 0.801 1.00 87.31 107 GLY A O 1
ATOM 806 N N . ALA A 1 108 ? 11.428 -0.807 0.456 1.00 84.31 108 ALA A N 1
ATOM 807 C CA . ALA A 1 108 ? 10.431 -0.940 1.517 1.00 84.31 108 ALA A CA 1
ATOM 808 C C . ALA A 1 108 ? 11.054 -0.762 2.906 1.00 84.31 108 ALA A C 1
ATOM 810 O O . ALA A 1 108 ? 10.473 -0.104 3.764 1.00 84.31 108 ALA A O 1
ATOM 811 N N . GLY A 1 109 ? 12.260 -1.296 3.131 1.00 84.62 109 GLY A N 1
ATOM 812 C CA . GLY A 1 109 ? 12.990 -1.057 4.374 1.00 84.62 109 GLY A CA 1
ATOM 813 C C . GLY A 1 109 ? 13.269 0.432 4.577 1.00 84.62 109 GLY A C 1
ATOM 814 O O . GLY A 1 109 ? 12.882 1.011 5.592 1.00 84.62 109 GLY A O 1
ATOM 815 N N . ALA A 1 110 ? 13.887 1.078 3.585 1.00 88.81 110 ALA A N 1
ATOM 816 C CA . ALA A 1 110 ? 14.240 2.492 3.651 1.00 88.81 110 ALA A CA 1
ATOM 817 C C . ALA A 1 110 ? 13.011 3.404 3.804 1.00 88.81 110 ALA A C 1
ATOM 819 O O . ALA A 1 110 ? 13.058 4.365 4.575 1.00 88.81 110 ALA A O 1
ATOM 820 N N . SER A 1 111 ? 11.903 3.098 3.123 1.00 84.88 111 SER A N 1
ATOM 821 C CA . SER A 1 111 ? 10.684 3.909 3.187 1.00 84.88 111 SER A CA 1
ATOM 822 C C . SER A 1 111 ? 10.043 3.897 4.570 1.00 84.88 111 SER A C 1
ATOM 824 O O . SER A 1 111 ? 9.564 4.935 5.020 1.00 84.88 111 SER A O 1
ATOM 826 N N . VAL A 1 112 ? 10.091 2.774 5.294 1.00 82.81 112 VAL A N 1
ATOM 827 C CA . VAL A 1 112 ? 9.564 2.687 6.665 1.00 82.81 112 VAL A CA 1
ATOM 828 C C . VAL A 1 112 ? 10.368 3.573 7.618 1.00 82.81 112 VAL A C 1
ATOM 830 O O . VAL A 1 112 ? 9.778 4.343 8.379 1.00 82.81 112 VAL A O 1
ATOM 833 N N . PHE A 1 113 ? 11.702 3.526 7.551 1.00 86.06 113 PHE A N 1
ATOM 834 C CA . PHE A 1 113 ? 12.552 4.360 8.408 1.00 86.06 113 PHE A CA 1
ATOM 835 C C . PHE A 1 113 ? 12.395 5.850 8.094 1.00 86.06 113 PHE A C 1
ATOM 837 O O . PHE A 1 113 ? 12.156 6.656 8.997 1.00 86.06 113 PHE A O 1
ATOM 844 N N . VAL A 1 114 ? 12.496 6.221 6.815 1.00 85.44 114 VAL A N 1
ATOM 845 C CA . VAL A 1 114 ? 12.411 7.625 6.389 1.00 85.44 114 VAL A CA 1
ATOM 846 C C . VAL A 1 114 ? 11.000 8.168 6.598 1.00 85.44 114 VAL A C 1
ATOM 848 O O . VAL A 1 114 ? 10.839 9.256 7.149 1.00 85.44 114 VAL A O 1
ATOM 851 N N . GLY A 1 115 ? 9.971 7.404 6.231 1.00 80.62 115 GLY A N 1
ATOM 852 C CA . GLY A 1 115 ? 8.572 7.779 6.417 1.00 80.62 115 GLY A CA 1
ATOM 853 C C . GLY A 1 115 ? 8.216 7.981 7.888 1.00 80.62 115 GLY A C 1
ATOM 854 O O . GLY A 1 115 ? 7.589 8.984 8.229 1.00 80.62 115 GLY A O 1
ATOM 855 N N . GLY A 1 116 ? 8.682 7.091 8.772 1.00 79.31 116 GLY A N 1
ATOM 856 C CA . GLY A 1 116 ? 8.511 7.231 10.219 1.00 79.31 116 GLY A CA 1
ATOM 857 C C . GLY A 1 116 ? 9.194 8.485 10.768 1.00 79.31 116 GLY A C 1
ATOM 858 O O . GLY A 1 116 ? 8.560 9.290 11.452 1.00 79.31 116 GLY A O 1
ATOM 859 N N . PHE A 1 117 ? 10.459 8.708 10.397 1.00 84.12 117 PHE A N 1
ATOM 860 C CA . PHE A 1 117 ? 11.216 9.883 10.830 1.00 84.12 117 PHE A CA 1
ATOM 861 C C . PHE A 1 117 ? 10.571 11.199 10.371 1.00 84.12 117 PHE A C 1
ATOM 863 O O . PHE A 1 117 ? 10.394 12.121 11.173 1.00 84.12 117 PHE A O 1
ATOM 870 N N . VAL A 1 118 ? 10.176 11.286 9.097 1.00 83.88 118 VAL A N 1
ATOM 871 C CA . VAL A 1 118 ? 9.505 12.466 8.532 1.00 83.88 118 VAL A CA 1
ATOM 872 C C . VAL A 1 118 ? 8.157 12.695 9.215 1.00 83.88 118 VAL A C 1
ATOM 874 O O . VAL A 1 118 ? 7.864 13.823 9.617 1.00 83.88 118 VAL A O 1
ATOM 877 N N . ALA A 1 119 ? 7.363 11.640 9.420 1.00 79.38 119 ALA A N 1
ATOM 878 C CA . ALA A 1 119 ? 6.068 11.741 10.086 1.00 79.38 119 ALA A CA 1
ATOM 879 C C . ALA A 1 119 ? 6.198 12.251 11.528 1.00 79.38 119 ALA A C 1
ATOM 881 O O . ALA A 1 119 ? 5.436 13.125 11.948 1.00 79.38 119 ALA A O 1
ATOM 882 N N . ASP A 1 120 ? 7.174 11.755 12.286 1.00 82.69 120 ASP A N 1
ATOM 883 C CA . ASP A 1 120 ? 7.389 12.187 13.667 1.00 82.69 120 ASP A CA 1
ATOM 884 C C . ASP A 1 120 ? 7.949 13.605 13.763 1.00 82.69 120 ASP A C 1
ATOM 886 O O . ASP A 1 120 ? 7.584 14.355 14.673 1.00 82.69 120 ASP A O 1
ATOM 890 N N . ARG A 1 121 ? 8.787 14.022 12.807 1.00 84.00 121 ARG A N 1
ATOM 891 C CA . ARG A 1 121 ? 9.275 15.404 12.726 1.00 84.00 121 ARG A CA 1
ATOM 892 C C . ARG A 1 121 ? 8.140 16.375 12.397 1.00 84.00 121 ARG A C 1
ATOM 894 O O . ARG A 1 121 ? 8.061 17.437 13.013 1.00 84.00 121 ARG A O 1
ATOM 901 N N . TRP A 1 122 ? 7.261 16.012 11.463 1.00 82.06 122 TRP A N 1
ATOM 902 C CA . TRP A 1 122 ? 6.174 16.875 10.996 1.00 82.06 122 TRP A CA 1
ATOM 903 C C . TRP A 1 122 ? 5.065 17.022 12.040 1.00 82.06 122 TRP A C 1
ATOM 905 O O . TRP A 1 122 ? 4.606 18.135 12.297 1.00 82.06 122 TRP A O 1
ATOM 915 N N . LYS A 1 123 ? 4.715 15.941 12.749 1.00 79.62 123 LYS A N 1
ATOM 916 C CA . LYS A 1 123 ? 3.743 15.995 13.856 1.00 79.62 123 LYS A CA 1
ATOM 917 C C . LYS A 1 123 ? 4.140 16.948 14.982 1.00 79.62 123 LYS A C 1
ATOM 919 O O . LYS A 1 123 ? 3.266 17.488 15.650 1.00 79.62 123 LYS A O 1
ATOM 924 N N . ARG A 1 124 ? 5.441 17.173 15.208 1.00 83.44 124 ARG A N 1
ATOM 925 C CA . ARG A 1 124 ? 5.910 18.142 16.216 1.00 83.44 124 ARG A CA 1
ATOM 926 C C . ARG A 1 124 ?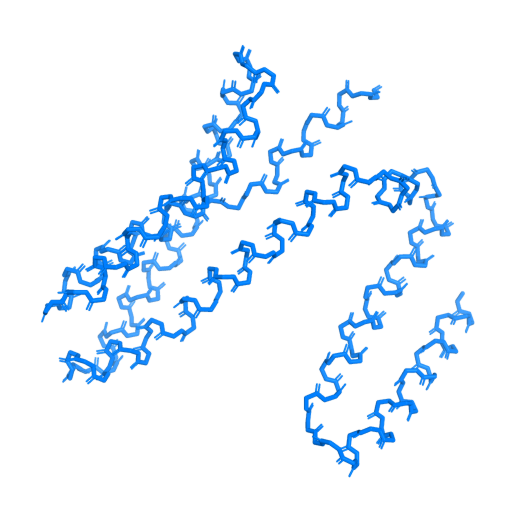 5.596 19.591 15.841 1.00 83.44 124 ARG A C 1
ATOM 928 O O . ARG A 1 124 ? 5.532 20.423 16.738 1.00 83.44 124 ARG A O 1
ATOM 935 N N . ARG A 1 125 ? 5.434 19.895 14.547 1.00 83.12 125 ARG A N 1
ATOM 936 C CA . ARG A 1 125 ? 5.056 21.232 14.066 1.00 83.12 125 ARG A CA 1
ATOM 937 C C . ARG A 1 125 ? 3.550 21.379 13.893 1.00 83.12 125 ARG A C 1
ATOM 939 O O . ARG A 1 125 ? 3.007 22.378 14.342 1.00 83.12 125 ARG A O 1
ATOM 946 N N . ASP A 1 126 ? 2.888 20.381 13.304 1.00 81.00 126 ASP A N 1
ATOM 947 C CA . ASP A 1 126 ? 1.474 20.472 12.934 1.00 81.00 126 ASP A CA 1
ATOM 948 C C . ASP A 1 126 ? 0.646 19.282 13.421 1.00 81.00 126 ASP A C 1
ATOM 950 O O . ASP A 1 126 ? 0.870 18.134 13.034 1.00 81.00 126 ASP A O 1
ATOM 954 N N . LYS A 1 127 ? -0.426 19.572 14.173 1.00 75.38 127 LYS A N 1
ATOM 955 C CA . LYS A 1 127 ? -1.418 18.565 14.603 1.00 75.38 127 LYS A CA 1
ATOM 956 C C . LYS A 1 127 ? -2.210 17.959 13.432 1.00 75.38 127 LYS A C 1
ATOM 958 O O . LYS A 1 127 ? -2.769 16.877 13.566 1.00 75.38 127 LYS A O 1
ATOM 963 N N . ARG A 1 128 ? -2.256 18.639 12.277 1.00 77.62 128 ARG A N 1
ATOM 964 C CA . ARG A 1 128 ? -2.936 18.178 11.047 1.00 77.62 128 ARG A CA 1
ATOM 965 C C . ARG A 1 128 ? -2.037 17.343 10.125 1.00 77.62 128 ARG A C 1
ATOM 967 O O . ARG A 1 128 ? -2.514 16.860 9.101 1.00 77.62 128 ARG A O 1
ATOM 974 N N . ALA A 1 129 ? -0.763 17.150 10.477 1.00 73.06 129 ALA A N 1
ATOM 975 C CA . ALA A 1 129 ? 0.202 16.408 9.664 1.00 73.06 129 ALA A CA 1
ATOM 976 C C . ALA A 1 129 ? -0.264 14.997 9.233 1.00 73.06 129 ALA A C 1
ATOM 978 O O . ALA A 1 129 ? -0.032 14.650 8.078 1.00 73.06 129 ALA A O 1
ATOM 979 N N . PRO A 1 130 ? -0.961 14.188 10.061 1.00 72.25 130 PRO A N 1
ATOM 980 C CA . PRO A 1 130 ? -1.367 12.837 9.657 1.00 72.25 130 PRO A CA 1
ATOM 981 C C . PRO A 1 130 ? -2.296 12.798 8.437 1.00 72.25 130 PRO A C 1
ATOM 983 O O . PRO A 1 130 ? -2.181 11.897 7.611 1.00 72.25 130 PRO A O 1
ATOM 986 N N . ILE A 1 131 ? -3.184 13.788 8.298 1.00 76.06 131 ILE A N 1
ATOM 987 C CA . ILE A 1 131 ? -4.128 13.873 7.173 1.00 76.06 131 ILE A CA 1
ATOM 988 C C . ILE A 1 131 ? -3.374 14.219 5.884 1.00 76.06 131 ILE A C 1
ATOM 990 O O . ILE A 1 131 ? -3.589 13.590 4.851 1.00 76.06 131 ILE A O 1
ATOM 994 N N . TRP A 1 132 ? -2.438 15.169 5.960 1.00 79.94 132 TRP A N 1
ATOM 995 C CA . TRP A 1 132 ? -1.588 15.541 4.827 1.00 79.94 132 TRP A CA 1
ATOM 996 C C . TRP A 1 132 ? -0.692 14.390 4.378 1.00 79.94 132 TRP A C 1
ATOM 998 O O . TRP A 1 132 ? -0.595 14.122 3.185 1.00 79.94 132 TRP A O 1
ATOM 1008 N N . ILE A 1 133 ? -0.091 13.669 5.327 1.00 78.75 133 ILE A N 1
ATOM 1009 C CA . ILE A 1 133 ? 0.731 12.492 5.031 1.00 78.75 133 ILE A CA 1
ATOM 1010 C C . ILE A 1 133 ? -0.116 11.426 4.324 1.00 78.75 133 ILE A C 1
ATOM 1012 O O .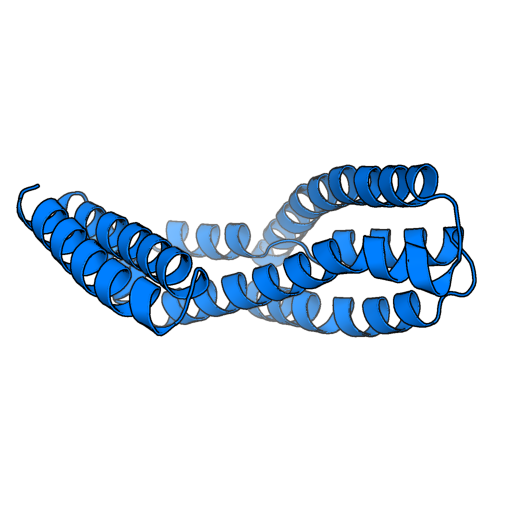 ILE A 1 133 ? 0.309 10.909 3.297 1.00 78.75 133 ILE A O 1
ATOM 1016 N N . ALA A 1 134 ? -1.331 11.146 4.807 1.00 75.88 134 ALA A N 1
ATOM 1017 C CA . ALA A 1 134 ? -2.229 10.190 4.160 1.00 75.88 134 ALA A CA 1
ATOM 1018 C C . ALA A 1 134 ? -2.605 10.607 2.724 1.00 75.88 134 ALA A C 1
ATOM 1020 O O . ALA A 1 134 ? -2.595 9.768 1.827 1.00 75.88 134 ALA A O 1
ATOM 1021 N N . MET A 1 135 ? -2.878 11.896 2.476 1.00 80.19 135 MET A N 1
ATOM 1022 C CA . MET A 1 135 ? -3.153 12.398 1.122 1.00 80.19 135 MET A CA 1
ATOM 1023 C C . MET A 1 135 ? -1.946 12.272 0.188 1.00 80.19 135 MET A C 1
ATOM 1025 O O . MET A 1 135 ? -2.105 11.854 -0.955 1.00 80.19 135 MET A O 1
ATOM 1029 N N . ILE A 1 136 ? -0.743 12.609 0.662 1.00 82.44 136 ILE A N 1
ATOM 1030 C CA . ILE A 1 136 ? 0.492 12.514 -0.132 1.00 82.44 136 ILE A CA 1
ATOM 1031 C C . ILE A 1 136 ? 0.765 11.054 -0.505 1.00 82.44 136 ILE A C 1
ATOM 1033 O O . ILE A 1 136 ? 1.023 10.761 -1.668 1.00 82.44 136 ILE A O 1
ATOM 1037 N N . VAL A 1 137 ? 0.639 10.137 0.456 1.00 79.81 137 VAL A N 1
ATOM 1038 C CA . VAL A 1 137 ? 0.837 8.696 0.233 1.00 79.81 137 VAL A CA 1
ATOM 1039 C C . VAL A 1 137 ? -0.202 8.116 -0.728 1.00 79.81 137 VAL A C 1
ATOM 1041 O O . VAL A 1 137 ? 0.086 7.138 -1.402 1.00 79.81 137 VAL A O 1
ATOM 1044 N N . LEU A 1 138 ? -1.392 8.709 -0.844 1.00 79.88 138 LEU A N 1
ATOM 1045 C CA . LEU A 1 138 ? -2.395 8.266 -1.813 1.00 79.88 138 LEU A CA 1
ATOM 1046 C C . LEU A 1 138 ? -2.164 8.852 -3.214 1.00 79.88 138 LEU A C 1
ATOM 1048 O O . LEU A 1 138 ? -2.333 8.156 -4.211 1.00 79.88 138 LEU A O 1
ATOM 1052 N N . LEU A 1 139 ? -1.795 10.134 -3.301 1.00 84.81 139 LEU A N 1
ATOM 1053 C CA . LEU A 1 139 ? -1.717 10.867 -4.567 1.00 84.81 139 LEU A CA 1
ATOM 1054 C C . LEU A 1 139 ? -0.389 10.682 -5.296 1.00 84.81 139 LEU A C 1
ATOM 1056 O O . LEU A 1 139 ? -0.389 10.604 -6.519 1.00 84.81 139 LEU A O 1
ATOM 1060 N N . VAL A 1 140 ? 0.734 10.620 -4.575 1.00 86.75 140 VAL A N 1
ATOM 1061 C CA . VAL A 1 140 ? 2.073 10.512 -5.176 1.00 86.75 140 VAL A CA 1
ATOM 1062 C C . VAL A 1 140 ? 2.277 9.195 -5.932 1.00 86.75 140 VAL A C 1
ATOM 1064 O O . VAL A 1 140 ? 2.824 9.249 -7.030 1.00 86.75 140 VAL A O 1
ATOM 1067 N N . PRO A 1 141 ? 1.823 8.022 -5.455 1.00 84.44 141 PRO A N 1
ATOM 1068 C CA . PRO A 1 141 ? 2.083 6.775 -6.171 1.00 84.44 141 PRO A CA 1
ATOM 1069 C C . PRO A 1 141 ? 1.362 6.669 -7.523 1.00 84.44 141 PRO A C 1
ATOM 1071 O O . PRO A 1 141 ? 1.831 5.956 -8.405 1.00 84.44 141 PRO A O 1
ATOM 1074 N N . ILE A 1 142 ? 0.255 7.394 -7.724 1.00 87.44 142 ILE A N 1
ATOM 1075 C CA . ILE A 1 142 ? -0.550 7.356 -8.958 1.00 87.44 142 ILE A CA 1
ATOM 1076 C C . ILE A 1 142 ? 0.257 7.787 -10.201 1.00 87.44 142 ILE A C 1
ATOM 1078 O O . ILE A 1 142 ? 0.368 6.987 -11.133 1.00 87.44 142 ILE A O 1
ATOM 1082 N N . PRO A 1 143 ? 0.857 8.995 -10.265 1.00 89.25 143 PRO A N 1
ATOM 1083 C CA . PRO A 1 143 ? 1.672 9.395 -11.410 1.00 89.25 143 PRO A CA 1
ATOM 1084 C C . PRO A 1 143 ? 2.918 8.520 -11.578 1.00 89.25 143 PRO A C 1
ATOM 1086 O O . PRO A 1 143 ? 3.352 8.305 -12.707 1.00 89.25 143 PRO A O 1
ATOM 1089 N N . LEU A 1 144 ? 3.472 7.972 -10.491 1.00 88.12 144 LEU A N 1
ATOM 1090 C CA . LEU A 1 144 ? 4.606 7.052 -10.575 1.00 88.12 144 LEU A CA 1
ATOM 1091 C C . LEU A 1 144 ? 4.244 5.723 -11.233 1.00 88.12 144 LEU A C 1
ATOM 1093 O O . LEU A 1 144 ? 5.027 5.214 -12.031 1.00 88.12 144 LEU A O 1
ATOM 1097 N N . LEU A 1 145 ? 3.056 5.190 -10.954 1.00 88.31 145 LEU A N 1
ATOM 1098 C CA . LEU A 1 145 ? 2.549 4.008 -11.645 1.00 88.31 145 LEU A CA 1
ATOM 1099 C C . LEU A 1 145 ? 2.360 4.269 -13.136 1.00 88.31 145 LEU A C 1
ATOM 1101 O O . LEU A 1 145 ? 2.760 3.448 -13.954 1.00 88.31 145 LEU A O 1
ATOM 1105 N N . LEU A 1 146 ? 1.800 5.423 -13.502 1.00 89.31 146 LEU A N 1
ATOM 1106 C CA . LEU A 1 146 ? 1.635 5.792 -14.909 1.00 89.31 146 LEU A CA 1
ATOM 1107 C C . LEU A 1 146 ? 2.994 5.936 -15.613 1.00 89.31 146 LEU A C 1
ATOM 1109 O O . LEU A 1 146 ? 3.178 5.403 -16.706 1.00 89.31 146 LEU A O 1
ATOM 1113 N N . ALA A 1 147 ? 3.969 6.580 -14.965 1.00 88.50 147 ALA A N 1
ATOM 1114 C CA . ALA A 1 147 ? 5.331 6.702 -15.484 1.00 88.50 147 ALA A CA 1
ATOM 1115 C C . ALA A 1 147 ? 6.021 5.335 -15.640 1.00 88.50 147 ALA A C 1
ATOM 1117 O O . ALA A 1 147 ? 6.682 5.081 -16.646 1.00 88.50 147 ALA A O 1
ATOM 1118 N N . MET A 1 148 ? 5.816 4.430 -14.681 1.00 87.19 148 MET A N 1
ATOM 1119 C CA . MET A 1 148 ? 6.305 3.052 -14.726 1.00 87.19 148 MET A CA 1
ATOM 1120 C C . MET A 1 148 ? 5.693 2.267 -15.894 1.00 87.19 148 MET A C 1
ATOM 1122 O O . MET A 1 148 ? 6.411 1.545 -16.580 1.00 87.19 148 MET A O 1
ATOM 1126 N N . MET A 1 149 ? 4.395 2.425 -16.168 1.00 86.56 149 MET A N 1
ATOM 1127 C CA . MET A 1 149 ? 3.729 1.752 -17.294 1.00 86.56 149 MET A CA 1
ATOM 1128 C C . MET A 1 149 ? 4.203 2.260 -18.663 1.00 86.56 149 MET A C 1
ATOM 1130 O O . MET A 1 149 ? 4.245 1.477 -19.609 1.00 86.56 149 MET A O 1
ATOM 1134 N N . HIS A 1 150 ? 4.602 3.532 -18.763 1.00 88.50 150 HIS A N 1
ATOM 1135 C CA . HIS A 1 150 ? 5.143 4.140 -19.986 1.00 88.50 150 HIS A CA 1
ATOM 1136 C C . HIS A 1 150 ? 6.637 3.863 -20.232 1.00 88.50 150 HIS A C 1
ATOM 1138 O O . HIS A 1 150 ? 7.180 4.292 -21.253 1.00 88.50 150 HIS A O 1
ATOM 1144 N N . ALA A 1 151 ? 7.326 3.170 -19.324 1.00 85.25 151 ALA A N 1
ATOM 1145 C CA . ALA A 1 151 ? 8.748 2.887 -19.471 1.00 85.25 151 ALA A CA 1
ATOM 1146 C C . ALA A 1 151 ? 9.017 1.867 -20.594 1.00 85.25 151 ALA A C 1
ATOM 1148 O O . ALA A 1 151 ? 8.474 0.766 -20.595 1.00 85.25 151 ALA A O 1
ATOM 1149 N N . THR A 1 152 ? 9.914 2.218 -21.519 1.00 82.31 152 THR A N 1
ATOM 1150 C CA . THR A 1 152 ? 10.334 1.359 -22.644 1.00 82.31 152 THR A CA 1
ATOM 1151 C C . THR A 1 152 ? 11.594 0.537 -22.356 1.00 82.31 152 THR A C 1
ATOM 1153 O O . THR A 1 152 ? 11.891 -0.404 -23.088 1.00 82.31 152 THR A O 1
ATOM 1156 N N . THR A 1 153 ? 12.325 0.857 -21.282 1.00 86.38 153 THR A N 1
ATOM 1157 C CA . THR A 1 153 ? 13.599 0.220 -20.911 1.00 86.38 153 THR A CA 1
ATOM 1158 C C . THR A 1 153 ? 13.521 -0.356 -19.497 1.00 86.38 153 THR A C 1
ATOM 1160 O O . THR A 1 153 ? 12.870 0.204 -18.616 1.00 86.38 153 THR A O 1
ATOM 1163 N N . LEU A 1 154 ? 14.233 -1.460 -19.237 1.00 84.06 154 LEU A N 1
ATOM 1164 C CA . LEU A 1 154 ? 14.218 -2.115 -17.923 1.00 84.06 154 LEU A CA 1
ATOM 1165 C C . LEU A 1 154 ? 14.723 -1.181 -16.812 1.00 84.06 154 LEU A C 1
ATOM 1167 O O . LEU A 1 154 ? 14.130 -1.116 -15.740 1.00 84.06 154 LEU A O 1
ATOM 1171 N N . SER A 1 155 ? 15.790 -0.425 -17.073 1.00 86.56 155 SER A N 1
ATOM 1172 C CA . SER A 1 155 ? 16.387 0.482 -16.086 1.00 86.56 155 SER A CA 1
ATOM 1173 C C . SER A 1 155 ? 15.428 1.593 -15.652 1.00 86.56 155 SER A C 1
ATOM 1175 O O . SER A 1 155 ? 15.357 1.911 -14.467 1.00 86.56 155 SER A O 1
ATOM 1177 N N . THR A 1 156 ? 14.661 2.165 -16.587 1.00 87.44 156 THR A N 1
ATOM 1178 C CA . THR A 1 156 ? 13.668 3.203 -16.273 1.00 87.44 156 THR A CA 1
ATOM 1179 C C . THR A 1 156 ? 12.470 2.617 -15.536 1.00 87.44 156 THR A C 1
ATOM 1181 O O . THR A 1 156 ? 11.996 3.223 -14.578 1.00 87.44 156 THR A O 1
ATOM 1184 N N . TYR A 1 157 ? 12.040 1.406 -15.897 1.00 89.50 157 TYR A N 1
ATOM 1185 C CA . TYR A 1 157 ? 10.993 0.687 -15.174 1.00 89.50 157 TYR A CA 1
ATOM 1186 C C . TYR A 1 157 ? 11.378 0.418 -13.711 1.00 89.50 157 TYR A C 1
ATOM 1188 O O . TYR A 1 157 ? 10.620 0.737 -12.796 1.00 89.50 157 TYR A O 1
ATOM 1196 N N . VAL A 1 158 ? 12.585 -0.112 -13.479 1.00 88.75 158 VAL A N 1
ATOM 1197 C CA . VAL A 1 158 ? 13.105 -0.399 -12.133 1.00 88.75 158 VAL A CA 1
ATOM 1198 C C . VAL A 1 158 ? 13.265 0.884 -11.315 1.00 88.75 158 VAL A C 1
ATOM 1200 O O . VAL A 1 158 ? 12.949 0.883 -10.128 1.00 88.75 158 VAL A O 1
ATOM 1203 N N . LEU A 1 159 ? 13.692 1.990 -11.934 1.00 90.00 159 LEU A N 1
ATOM 1204 C CA . LEU A 1 159 ? 13.796 3.287 -11.265 1.00 90.00 159 LEU A CA 1
ATOM 1205 C C . LEU A 1 159 ? 12.425 3.796 -10.800 1.00 90.00 159 LEU A C 1
ATOM 1207 O O . LEU A 1 159 ? 12.268 4.125 -9.627 1.00 90.00 159 LEU A O 1
ATOM 1211 N N . PHE A 1 160 ? 11.421 3.837 -11.682 1.00 90.00 160 PHE A N 1
ATOM 1212 C CA . PHE A 1 160 ? 10.082 4.296 -11.296 1.00 90.00 160 PHE A CA 1
ATOM 1213 C C . PHE A 1 160 ? 9.440 3.381 -10.254 1.00 90.00 160 PHE A C 1
ATOM 1215 O O . PHE A 1 160 ? 8.807 3.869 -9.320 1.00 90.00 160 PHE A O 1
ATOM 1222 N N . TYR A 1 161 ? 9.676 2.072 -10.350 1.00 88.94 161 TYR A N 1
ATOM 1223 C CA . TYR A 1 161 ? 9.256 1.115 -9.334 1.00 88.94 161 TYR A CA 1
ATOM 1224 C C . TYR A 1 161 ? 9.951 1.345 -7.980 1.00 88.94 161 TYR A C 1
ATOM 1226 O O . TYR A 1 161 ? 9.302 1.296 -6.935 1.00 88.94 161 TYR A O 1
ATOM 1234 N N . ALA A 1 162 ? 11.248 1.670 -7.978 1.00 88.00 162 ALA A N 1
ATOM 1235 C CA . ALA A 1 162 ? 11.985 2.013 -6.762 1.00 88.00 162 ALA A CA 1
ATOM 1236 C C . ALA A 1 162 ? 11.391 3.240 -6.070 1.00 88.00 162 ALA A C 1
ATOM 1238 O O . ALA A 1 162 ? 11.154 3.223 -4.861 1.00 88.00 162 ALA A O 1
ATOM 1239 N N . VAL A 1 163 ? 11.105 4.292 -6.841 1.00 87.44 163 VAL A N 1
ATOM 1240 C CA . VAL A 1 163 ? 10.510 5.512 -6.289 1.00 87.44 163 VAL A CA 1
ATOM 1241 C C . VAL A 1 163 ? 9.062 5.260 -5.851 1.00 87.44 163 VAL A C 1
ATOM 1243 O O . VAL A 1 163 ? 8.658 5.774 -4.812 1.00 87.44 163 VAL A O 1
ATOM 1246 N N . PHE A 1 164 ? 8.302 4.410 -6.551 1.00 87.81 164 PHE A N 1
ATOM 1247 C CA . PHE A 1 164 ? 6.953 4.006 -6.138 1.00 87.81 164 PHE A CA 1
ATOM 1248 C C . PHE A 1 164 ? 6.961 3.344 -4.752 1.00 87.81 164 PHE A C 1
ATOM 1250 O O . PHE A 1 164 ? 6.232 3.781 -3.855 1.00 87.81 164 PHE A O 1
ATOM 1257 N N . ILE A 1 165 ? 7.831 2.350 -4.546 1.00 84.75 165 ILE A N 1
ATOM 1258 C CA . ILE A 1 165 ? 7.969 1.659 -3.256 1.00 84.75 165 ILE A CA 1
ATOM 1259 C C . ILE A 1 165 ? 8.440 2.617 -2.165 1.00 84.75 165 ILE A C 1
ATOM 1261 O O . ILE A 1 165 ? 7.941 2.570 -1.039 1.00 84.75 165 ILE A O 1
ATOM 1265 N N . PHE A 1 166 ? 9.359 3.523 -2.497 1.00 83.75 166 PHE A N 1
ATOM 1266 C CA . PHE A 1 166 ? 9.828 4.518 -1.544 1.00 83.75 166 PHE A CA 1
ATOM 1267 C C . PHE A 1 166 ? 8.729 5.516 -1.142 1.00 83.75 166 PHE A C 1
ATOM 1269 O O . PHE A 1 166 ? 8.628 5.899 0.021 1.00 83.75 166 PHE A O 1
ATOM 1276 N N . SER A 1 167 ? 7.879 5.903 -2.097 1.00 80.06 167 SER A N 1
ATOM 1277 C CA . SER A 1 167 ? 6.781 6.862 -1.915 1.00 80.06 167 SER A CA 1
ATOM 1278 C C . SER A 1 167 ? 5.554 6.306 -1.196 1.00 80.06 167 SER A C 1
ATOM 1280 O O . SER A 1 167 ? 4.675 7.082 -0.828 1.00 80.06 167 SER A O 1
ATOM 1282 N N 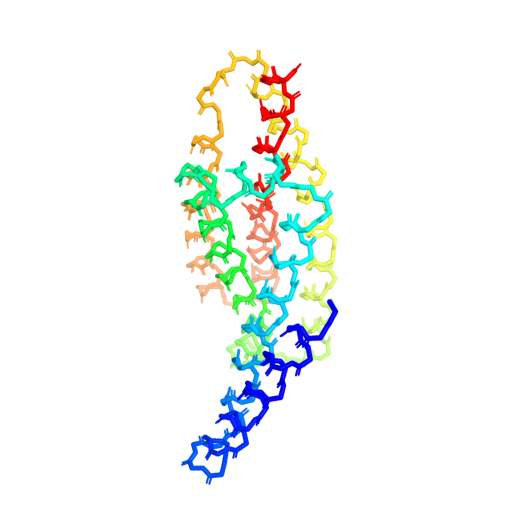. SER A 1 168 ? 5.511 4.991 -0.961 1.00 70.00 168 SER A N 1
ATOM 1283 C CA . SER A 1 168 ? 4.419 4.307 -0.265 1.00 70.00 168 SER A CA 1
ATOM 1284 C C . SER A 1 168 ? 4.814 3.896 1.168 1.00 70.00 168 SER A C 1
ATOM 1286 O O . SER A 1 168 ? 4.737 2.710 1.499 1.00 70.00 168 SER A O 1
ATOM 1288 N N . PRO A 1 169 ? 5.271 4.811 2.052 1.00 62.16 169 PRO A N 1
ATOM 1289 C CA . PRO A 1 169 ? 5.518 4.464 3.439 1.00 62.16 169 PRO A CA 1
ATOM 1290 C C . PRO A 1 169 ? 4.185 4.154 4.118 1.00 62.16 169 PRO A C 1
ATOM 1292 O O . PRO A 1 169 ? 3.230 4.926 4.034 1.00 62.16 169 PRO A O 1
ATOM 1295 N N . CYS A 1 170 ? 4.124 3.019 4.811 1.00 56.34 170 CYS A N 1
ATOM 1296 C CA . CYS A 1 170 ? 2.945 2.620 5.567 1.00 56.34 170 CYS A CA 1
ATOM 1297 C C . CYS A 1 170 ? 2.674 3.649 6.689 1.00 56.34 170 CYS A C 1
ATOM 1299 O O . CYS A 1 170 ? 3.469 3.742 7.629 1.00 56.34 170 CYS A O 1
ATOM 1301 N N . PRO A 1 171 ? 1.567 4.422 6.653 1.00 50.47 171 PRO A N 1
ATOM 1302 C CA . PRO A 1 171 ? 1.313 5.484 7.636 1.00 50.47 171 PRO A CA 1
ATOM 1303 C C . PRO A 1 171 ? 0.940 4.965 9.037 1.00 50.47 171 PRO A C 1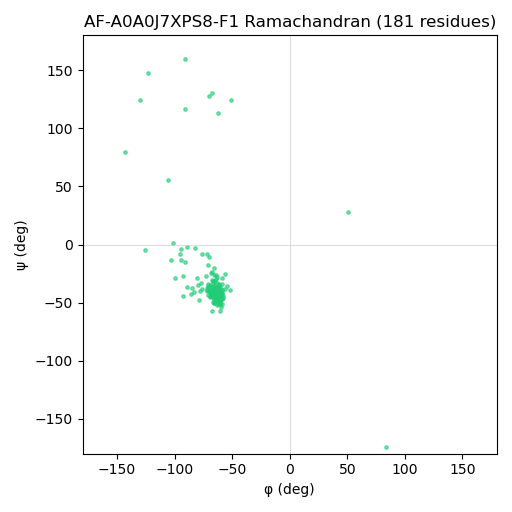
ATOM 1305 O O . PRO A 1 171 ? 0.826 5.755 9.979 1.00 50.47 171 PRO A O 1
ATOM 1308 N N . GLY A 1 172 ? 0.725 3.651 9.182 1.00 47.94 172 GLY A N 1
ATOM 1309 C CA . GLY A 1 172 ? 0.084 3.034 10.348 1.00 47.94 172 GLY A CA 1
ATOM 1310 C C . GLY A 1 172 ? 0.759 3.341 11.686 1.00 47.94 172 GLY A C 1
ATOM 1311 O O . GLY A 1 172 ? 0.075 3.619 12.668 1.00 47.94 172 GLY A O 1
ATOM 1312 N N . LEU A 1 173 ? 2.091 3.400 11.724 1.00 42.75 173 LEU A N 1
ATOM 1313 C CA . LEU A 1 173 ? 2.839 3.648 12.964 1.00 42.75 173 LEU A CA 1
ATOM 1314 C C . LEU A 1 173 ? 2.735 5.099 13.452 1.00 42.75 173 LEU A C 1
ATOM 1316 O O . LEU A 1 173 ? 2.815 5.373 14.649 1.00 42.75 173 LEU A O 1
ATOM 1320 N N . GLY A 1 174 ? 2.519 6.045 12.536 1.00 42.91 174 GLY A N 1
ATOM 1321 C CA . GLY A 1 174 ? 2.496 7.457 12.874 1.00 42.91 174 GLY A CA 1
ATOM 1322 C C . GLY A 1 174 ? 1.205 7.895 13.569 1.00 42.91 174 GLY A C 1
ATOM 1323 O O . GLY A 1 174 ? 1.251 8.709 14.492 1.00 42.91 174 GLY A O 1
ATOM 1324 N N . LEU A 1 175 ? 0.053 7.364 13.161 1.00 44.22 175 LEU A N 1
ATOM 1325 C CA . LEU A 1 175 ? -1.207 7.700 13.825 1.00 44.22 175 LEU A CA 1
ATOM 1326 C C . LEU A 1 175 ? -1.226 7.197 15.274 1.00 44.22 175 LEU A C 1
ATOM 1328 O O . LEU A 1 175 ? -1.670 7.929 16.153 1.00 44.22 175 LEU A O 1
ATOM 1332 N N . MET A 1 176 ? -0.665 6.015 15.544 1.00 43.84 176 MET A N 1
ATOM 1333 C CA . MET A 1 176 ? -0.686 5.371 16.866 1.00 43.84 176 MET A CA 1
ATOM 1334 C C . MET A 1 176 ? 0.023 6.188 17.961 1.00 43.84 176 MET A C 1
ATOM 1336 O O . MET A 1 176 ? -0.451 6.229 19.096 1.00 43.84 176 MET A O 1
ATOM 1340 N N . SER A 1 177 ? 1.099 6.919 17.637 1.00 41.72 177 SER A N 1
ATOM 1341 C CA . SER A 1 177 ? 1.830 7.725 18.632 1.00 41.72 177 SER A CA 1
ATOM 1342 C C . SER A 1 177 ? 1.075 8.969 19.116 1.00 41.72 177 SER A C 1
ATOM 1344 O O . SER A 1 177 ? 1.402 9.510 20.174 1.00 41.72 177 SER A O 1
ATOM 1346 N N . HIS A 1 178 ? 0.043 9.412 18.388 1.00 42.31 178 HIS A N 1
ATOM 1347 C CA . HIS A 1 178 ? -0.843 10.484 18.841 1.00 42.31 178 HIS A CA 1
ATOM 1348 C C . HIS A 1 178 ? -1.907 9.976 19.827 1.00 42.31 178 HIS A C 1
ATOM 1350 O O . HIS A 1 178 ? -2.306 10.727 20.712 1.00 42.31 178 HIS A O 1
ATOM 1356 N N . TRP A 1 179 ? -2.312 8.705 19.716 1.00 44.22 179 TRP A N 1
ATOM 1357 C CA . TRP A 1 179 ? -3.315 8.065 20.578 1.00 44.22 179 TRP A CA 1
ATOM 1358 C C . TRP A 1 179 ? -2.763 7.685 21.954 1.00 44.22 179 TRP A C 1
ATOM 1360 O O . TRP A 1 179 ? -3.469 7.804 22.950 1.00 44.22 179 TRP A O 1
ATOM 1370 N N . CYS A 1 180 ? -1.479 7.323 22.036 1.00 37.34 180 CYS A N 1
ATOM 1371 C CA . CYS A 1 180 ? -0.812 7.023 23.308 1.00 37.34 180 CYS A CA 1
ATOM 1372 C C . CYS A 1 180 ? -0.582 8.265 24.194 1.00 37.34 180 CYS A C 1
ATOM 1374 O O . CYS A 1 180 ? -0.192 8.124 25.343 1.00 37.34 180 CYS A O 1
ATOM 1376 N N . ARG A 1 181 ? -0.789 9.475 23.655 1.00 38.88 181 ARG A N 1
ATOM 1377 C CA . ARG A 1 181 ? -0.590 10.754 24.358 1.00 38.88 181 ARG A CA 1
ATOM 1378 C C . ARG A 1 181 ? -1.903 11.384 24.854 1.00 38.88 181 ARG A C 1
ATOM 1380 O O . ARG A 1 181 ? -1.888 12.503 25.353 1.00 38.88 181 ARG A O 1
ATOM 1387 N N . ILE A 1 182 ? -3.029 10.705 24.618 1.00 42.88 182 ILE A N 1
ATOM 1388 C CA . ILE A 1 182 ? -4.371 11.054 25.128 1.00 42.88 182 ILE A CA 1
ATOM 1389 C C . ILE A 1 182 ? -4.655 10.282 26.440 1.00 42.88 182 ILE A C 1
ATOM 1391 O O . ILE A 1 182 ? -5.672 10.508 27.090 1.00 42.88 182 ILE A O 1
ATOM 1395 N N . TRP A 1 183 ? -3.721 9.414 26.838 1.00 31.64 183 TRP A N 1
ATOM 1396 C CA . TRP A 1 183 ? -3.585 8.792 28.155 1.00 31.64 183 TRP A CA 1
ATOM 1397 C C . TRP A 1 183 ? -2.349 9.369 28.850 1.00 31.64 183 TRP A C 1
ATOM 1399 O O . TRP A 1 183 ? -2.325 9.335 30.097 1.00 31.64 183 TRP A O 1
#

Radius of gyration: 20.64 Å; Cα 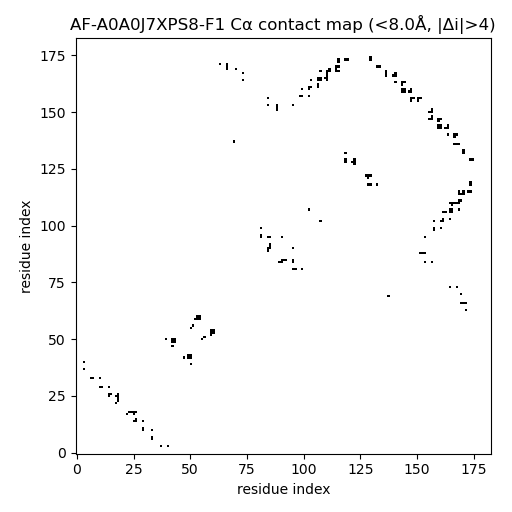contacts (8 Å, |Δi|>4): 122; chains: 1; bounding box: 38×49×51 Å

Organism: NCBI:txid1114963

InterPro domains:
  IPR036259 MFS transporter superfamily [G3DSA:1.20.1250.20] (54-181)
  IPR036259 MFS transporter superfamily [SSF103473] (9-173)

Secondary structure (DSSP, 8-state):
-HHHHHHHHHHHHHHHHHHHHH-THHHHHHHHHHHHHHHHHHHHHH-HHHHHHHHH-HHHHHHHHHHHHHHHHHHHHHHHHHHHHHHHH---HHHHHHHHHHHHHHHHHHHHHHHHHHHHHHHTT-TTHHHHHHHHHHHSHHHHHHHHHT--SHHHHHHHHHHHHHH---THHHHHHHHTT--

Sequence (183 aa):
MWLNLLMAAGIVVVAAGLSVLTGHYALWIALSVYSVATWAHVLHHRDPAFFRLTFGDKTFIYATFSGAAITCFAGTVMTWSIPYAMRTLSTNAATVGLSLGLVSVVGAGASVFVGGFVADRWKRRDKRAPIWIAMIVLLVPIPLLLAMMHATTLSTYVLFYAVFIFSSPCPGLGLMSHWCRIW